Protein AF-A0A956AQ50-F1 (afdb_monomer_lite)

Radius of gyration: 43.72 Å; chains: 1; bounding box: 84×21×116 Å

Secondary structure (DSSP, 8-state):
---------GGGS-TTEEE-TTT--EEE-------SHHHHHHHHB-TTT--B-HHHHHHHHHHHHHHHHHHHHHHHHHHHHHHHHHHHHHHHHHHHHHHHHHHHHHHHHHHHHHHHHHHHHHHHHHHHHHHHHHHTTSPP-HHHHHHHHHHHHHHHHHHHHHHHHHHHHHHHHTSHHHHHHHHHHT--S-PPPTTT---

Foldseek 3Di:
DDDPPPPPPPPPPQPQWDQDPVPRDTGGQDPDPQPDPVSLQVSQADPPPRDGDPVSSVVVVVVVVVVVVVVVVVVVVVVVVVVVVVVVVVVVVVVLVVVLVVLVVVLVVLVVQLVVLVVVLVVLVVVLVVLCVVCVPPDDDPVSVVSNVVSVVSSVVSLVSSQVSQVVSQVSLVDPSSVVSCVVVVHDSGDDHPVRDDD

pLDDT: mean 86.43, std 14.76, range [39.69, 98.12]

Sequence (199 aa):
MTSASSELPLDELTADVFLCIGCGAQVSFGGGDAGSDDAVNAQATCPYCEVVNDRALAVLRKQRARERHRARLRAERQRQARIFAGVAALALFGLLAGATANTHAQLGELHAQVERARAQVENVRERQAAVVARLAGVDPSAGSEAELSGAENRVRIERARYDDAAASYNAAAGSLWARACAAAMGMPAHAPLSNEAHW

Structure (mmCIF, N/CA/C/O backbone):
data_AF-A0A956AQ50-F1
#
_entry.id   AF-A0A956AQ50-F1
#
loop_
_atom_site.group_PDB
_atom_site.id
_atom_site.type_symbol
_atom_site.label_atom_id
_atom_site.label_alt_id
_atom_site.label_comp_id
_atom_site.label_asym_id
_atom_site.label_entity_id
_atom_site.label_seq_id
_atom_site.pdbx_PDB_ins_code
_atom_site.Cartn_x
_atom_site.Cartn_y
_atom_site.Cartn_z
_atom_site.occupancy
_atom_site.B_iso_or_equiv
_atom_site.auth_seq_id
_atom_site.auth_comp_id
_atom_site.auth_asym_id
_atom_site.auth_atom_id
_atom_site.pdbx_PDB_model_num
ATOM 1 N N . MET A 1 1 ? -7.899 -5.399 -60.601 1.00 43.69 1 MET A N 1
ATOM 2 C CA . MET A 1 1 ? -7.237 -4.477 -61.545 1.00 43.69 1 MET A CA 1
ATOM 3 C C . MET A 1 1 ? -6.544 -3.389 -60.743 1.00 43.69 1 MET A C 1
ATOM 5 O O . MET A 1 1 ? -7.170 -2.393 -60.433 1.00 43.69 1 MET A O 1
ATOM 9 N N . THR A 1 2 ? -5.285 -3.614 -60.383 1.00 42.75 2 THR A N 1
ATOM 10 C CA . THR A 1 2 ? -4.289 -2.583 -60.055 1.00 42.75 2 THR A CA 1
ATOM 11 C C . THR A 1 2 ? -2.946 -3.277 -60.230 1.00 42.75 2 THR A C 1
ATOM 13 O O . THR A 1 2 ? -2.608 -4.217 -59.516 1.00 42.75 2 THR A O 1
ATOM 16 N N . SER A 1 3 ? -2.273 -2.917 -61.313 1.00 39.69 3 SER A N 1
ATOM 17 C CA . SER A 1 3 ? -1.006 -3.467 -61.771 1.00 39.69 3 SER A CA 1
ATOM 18 C C . SER A 1 3 ? 0.092 -3.199 -60.746 1.00 39.69 3 SER A C 1
ATOM 20 O O . SER A 1 3 ? 0.458 -2.048 -60.513 1.00 39.69 3 SER A O 1
ATOM 22 N N . ALA A 1 4 ? 0.620 -4.267 -60.153 1.00 40.84 4 ALA A N 1
ATOM 23 C CA . ALA A 1 4 ? 1.887 -4.243 -59.442 1.00 40.84 4 ALA A CA 1
ATOM 24 C C . ALA A 1 4 ? 3.008 -4.093 -60.480 1.00 40.84 4 ALA A C 1
ATOM 26 O O . ALA A 1 4 ? 3.472 -5.074 -61.057 1.00 40.84 4 ALA A O 1
ATOM 27 N N . SER 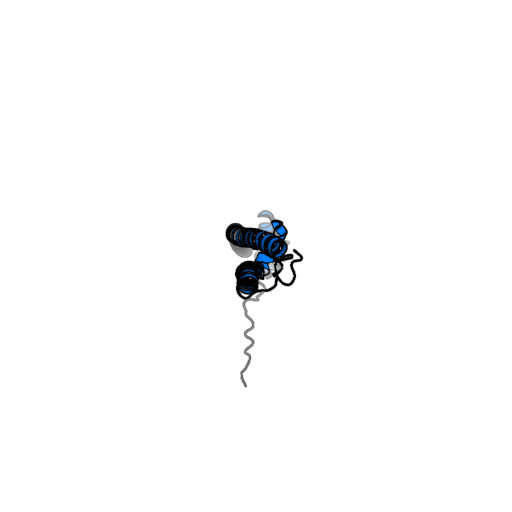A 1 5 ? 3.394 -2.850 -60.763 1.00 43.12 5 SER A N 1
ATOM 28 C CA . SER A 1 5 ? 4.640 -2.555 -61.463 1.00 43.12 5 SER A CA 1
ATOM 29 C C . SER A 1 5 ? 5.791 -2.963 -60.550 1.00 43.12 5 SER A C 1
ATOM 31 O O . SER A 1 5 ? 6.087 -2.292 -59.564 1.00 43.12 5 SER A O 1
ATOM 33 N N . SER A 1 6 ? 6.410 -4.099 -60.852 1.00 48.44 6 SER A N 1
ATOM 34 C CA . SER A 1 6 ? 7.696 -4.496 -60.295 1.00 48.44 6 SER A CA 1
ATOM 35 C C . SER A 1 6 ? 8.783 -3.607 -60.898 1.00 48.44 6 SER A C 1
ATOM 37 O O . SER A 1 6 ? 9.454 -3.987 -61.858 1.00 48.44 6 SER A O 1
ATOM 39 N N . GLU A 1 7 ? 8.936 -2.402 -60.357 1.00 47.16 7 GLU A N 1
ATOM 40 C CA . GLU A 1 7 ? 10.174 -1.641 -60.494 1.00 47.16 7 GLU A CA 1
ATOM 41 C C . GLU A 1 7 ? 11.224 -2.333 -59.622 1.00 47.16 7 GLU A C 1
ATOM 43 O O . GLU A 1 7 ? 11.373 -2.064 -58.431 1.00 47.16 7 GLU A O 1
ATOM 48 N N . LEU A 1 8 ? 11.912 -3.307 -60.216 1.00 49.50 8 LEU A N 1
ATOM 49 C CA . LEU A 1 8 ? 13.185 -3.778 -59.693 1.00 49.50 8 LEU A CA 1
ATOM 50 C C . LEU A 1 8 ? 14.150 -2.582 -59.723 1.00 49.50 8 LEU A C 1
ATOM 52 O O . LEU A 1 8 ? 14.312 -1.978 -60.788 1.00 49.50 8 LEU A O 1
ATOM 56 N N . PRO A 1 9 ? 14.771 -2.198 -58.595 1.00 45.28 9 PRO A N 1
ATOM 57 C CA . PRO A 1 9 ? 15.731 -1.109 -58.595 1.00 45.28 9 PRO A CA 1
ATOM 58 C C . PRO A 1 9 ? 16.922 -1.501 -59.476 1.00 45.28 9 PRO A C 1
ATOM 60 O O . PRO A 1 9 ? 17.686 -2.402 -59.145 1.00 45.28 9 PRO A O 1
ATOM 63 N N . LEU A 1 10 ? 17.111 -0.786 -60.587 1.00 44.97 10 LEU A N 1
ATOM 64 C CA . LEU A 1 10 ? 18.278 -0.892 -61.475 1.00 44.97 10 LEU A CA 1
ATOM 65 C C . LEU A 1 10 ? 19.617 -0.477 -60.813 1.00 44.97 10 LEU A C 1
ATOM 67 O O . LEU A 1 10 ? 20.631 -0.373 -61.496 1.00 44.97 10 LEU A O 1
ATOM 71 N N . ASP A 1 11 ? 19.647 -0.280 -59.493 1.00 42.72 11 ASP A N 1
ATOM 72 C CA . ASP A 1 11 ? 20.860 -0.013 -58.705 1.00 42.72 11 ASP A CA 1
ATOM 73 C C . ASP A 1 11 ? 21.632 -1.291 -58.322 1.00 42.72 11 ASP A C 1
ATOM 75 O O . ASP A 1 11 ? 22.661 -1.223 -57.652 1.00 42.72 11 ASP A O 1
ATOM 79 N N . GLU A 1 12 ? 21.182 -2.459 -58.785 1.00 45.44 12 GLU A N 1
ATOM 80 C CA . GLU A 1 12 ? 21.872 -3.743 -58.619 1.00 45.44 12 GLU A CA 1
ATOM 81 C C . GLU A 1 12 ? 22.692 -4.135 -59.866 1.00 45.44 12 GLU A C 1
ATOM 83 O O . GLU A 1 12 ? 22.916 -5.313 -60.143 1.00 45.44 12 GLU A O 1
ATOM 88 N N . LEU A 1 13 ? 23.198 -3.153 -60.632 1.00 46.34 13 LEU A N 1
ATOM 89 C CA . LEU A 1 13 ? 24.408 -3.387 -61.426 1.00 46.34 13 LEU A CA 1
ATOM 90 C C . LEU A 1 13 ? 25.537 -3.614 -60.423 1.00 46.34 13 LEU A C 1
ATOM 92 O O . LEU A 1 13 ? 26.116 -2.655 -59.919 1.00 46.34 13 LEU A O 1
ATOM 96 N N . THR A 1 14 ? 25.776 -4.889 -60.110 1.00 50.31 14 THR A N 1
ATOM 97 C CA . THR A 1 14 ? 26.868 -5.434 -59.297 1.00 50.31 14 THR A CA 1
ATOM 98 C C . THR A 1 14 ? 28.049 -4.471 -59.246 1.00 50.31 14 THR A C 1
ATOM 100 O O . THR A 1 14 ? 28.901 -4.466 -60.140 1.00 50.31 14 THR A O 1
ATOM 103 N N . ALA A 1 15 ? 28.100 -3.652 -58.192 1.00 52.72 15 ALA A N 1
ATOM 104 C CA . ALA A 1 15 ? 29.165 -2.679 -57.954 1.00 52.72 15 ALA A CA 1
ATOM 105 C C . ALA A 1 15 ? 30.526 -3.353 -57.706 1.00 52.72 15 ALA A C 1
ATOM 107 O O . ALA A 1 15 ? 31.503 -2.675 -57.404 1.00 52.72 15 ALA A O 1
ATOM 108 N N . ASP A 1 16 ? 30.573 -4.675 -57.847 1.00 60.53 16 ASP A N 1
ATOM 109 C CA . ASP A 1 16 ? 31.691 -5.528 -57.516 1.00 60.53 16 ASP A CA 1
ATOM 110 C C . ASP A 1 16 ? 32.490 -5.945 -58.751 1.00 60.53 16 ASP A C 1
ATOM 112 O O . ASP A 1 16 ? 33.633 -6.349 -58.577 1.00 60.53 16 ASP A O 1
ATOM 116 N N . VAL A 1 17 ? 31.954 -5.826 -59.980 1.00 66.88 17 VAL A N 1
ATOM 117 C CA . VAL A 1 17 ? 32.657 -6.243 -61.211 1.00 66.88 17 VAL A CA 1
ATOM 118 C C . VAL A 1 17 ? 33.289 -5.040 -61.907 1.00 66.88 17 VAL A C 1
ATOM 120 O O . VAL A 1 17 ? 32.610 -4.234 -62.543 1.00 66.88 17 VAL A O 1
ATOM 123 N N . PHE A 1 18 ? 34.615 -4.936 -61.823 1.00 71.12 18 PHE A N 1
ATOM 124 C CA . PHE A 1 18 ? 35.387 -3.900 -62.506 1.00 71.12 18 PHE A CA 1
ATOM 125 C C . PHE A 1 18 ? 36.274 -4.502 -63.593 1.00 71.12 18 PHE A C 1
ATOM 127 O O . PHE A 1 18 ? 36.921 -5.530 -63.394 1.00 71.12 18 PHE A O 1
ATOM 134 N N . LEU A 1 19 ? 36.353 -3.822 -64.738 1.00 77.81 19 LEU A N 1
ATOM 135 C CA . LEU A 1 19 ? 37.349 -4.118 -65.762 1.00 77.81 19 LEU A CA 1
ATOM 136 C C . LEU A 1 19 ? 38.678 -3.467 -65.359 1.00 77.81 19 LEU A C 1
ATOM 138 O O . LEU A 1 19 ? 38.749 -2.248 -65.185 1.00 77.81 19 LEU A O 1
ATOM 142 N N . CYS A 1 20 ? 39.732 -4.262 -65.190 1.00 78.44 20 CYS A N 1
ATOM 143 C CA . CYS A 1 20 ? 41.056 -3.727 -64.901 1.00 78.44 20 CYS A CA 1
ATOM 144 C C . CYS A 1 20 ? 41.628 -3.026 -66.142 1.00 78.44 20 CYS A C 1
ATOM 146 O O . CYS A 1 20 ? 41.787 -3.651 -67.188 1.00 78.44 20 CYS A O 1
ATOM 148 N N . ILE A 1 21 ? 42.002 -1.749 -66.019 1.00 79.06 21 ILE A N 1
ATOM 149 C CA . ILE A 1 21 ? 42.593 -0.972 -67.123 1.00 79.06 21 ILE A CA 1
ATOM 150 C C . ILE A 1 21 ? 43.981 -1.517 -67.520 1.00 79.06 21 ILE A C 1
ATOM 152 O O . ILE A 1 21 ? 44.370 -1.401 -68.676 1.00 79.06 21 ILE A O 1
ATOM 156 N N . GLY A 1 22 ? 44.711 -2.147 -66.590 1.00 78.88 22 GLY A N 1
ATOM 157 C CA . GLY A 1 22 ? 46.056 -2.680 -66.839 1.00 78.88 22 GLY A CA 1
ATOM 158 C C . GLY A 1 22 ? 46.091 -3.984 -67.644 1.00 78.88 22 GLY A C 1
ATOM 159 O O . GLY A 1 22 ? 46.930 -4.125 -68.526 1.00 78.88 22 GLY A O 1
ATOM 160 N N . CYS A 1 23 ? 45.192 -4.935 -67.361 1.00 86.06 23 CYS A N 1
ATOM 161 C CA . CYS A 1 23 ? 45.205 -6.267 -67.989 1.00 86.06 23 CYS A CA 1
ATOM 162 C C . CYS A 1 23 ? 43.908 -6.656 -68.720 1.00 86.06 23 CYS A C 1
ATOM 164 O O . CYS A 1 23 ? 43.841 -7.734 -69.302 1.00 86.06 23 CYS A O 1
ATOM 166 N N . GLY A 1 24 ? 42.861 -5.824 -68.681 1.00 81.19 24 GLY A N 1
ATOM 167 C CA . GLY A 1 24 ? 41.566 -6.108 -69.312 1.00 81.19 24 GLY A CA 1
ATOM 168 C C . GLY A 1 24 ? 40.730 -7.193 -68.622 1.00 81.19 24 GLY A C 1
ATOM 169 O O . GLY A 1 24 ? 39.626 -7.484 -69.075 1.00 81.19 24 GLY A O 1
ATOM 170 N N . ALA A 1 25 ? 41.214 -7.788 -67.527 1.00 80.38 25 ALA A N 1
ATOM 171 C CA . ALA A 1 25 ? 40.471 -8.798 -66.782 1.00 80.38 25 ALA A CA 1
ATOM 172 C C . ALA A 1 25 ? 39.253 -8.184 -66.071 1.00 80.38 25 ALA A C 1
ATOM 174 O O . ALA A 1 25 ? 39.346 -7.108 -65.473 1.00 80.38 25 ALA A O 1
ATOM 175 N N . GLN A 1 26 ? 38.121 -8.890 -66.098 1.00 78.19 26 GLN A N 1
ATOM 176 C CA . GLN A 1 26 ? 36.989 -8.612 -65.215 1.00 78.19 26 GLN A CA 1
ATOM 177 C C . GLN A 1 26 ? 37.301 -9.197 -63.839 1.00 78.19 26 GLN A C 1
ATOM 179 O O . GLN A 1 26 ? 37.513 -10.401 -63.705 1.00 78.19 26 GLN A O 1
ATOM 184 N N . VAL A 1 27 ? 37.359 -8.343 -62.823 1.00 72.62 27 VAL A N 1
ATOM 185 C CA . VAL A 1 27 ? 37.631 -8.751 -61.444 1.00 72.62 27 VAL A CA 1
ATOM 186 C C . VAL A 1 27 ? 36.402 -8.437 -60.609 1.00 72.62 27 VAL A C 1
ATOM 188 O O . VAL A 1 27 ? 35.941 -7.295 -60.602 1.00 72.62 27 VAL A O 1
ATOM 191 N N . SER A 1 28 ? 35.879 -9.451 -59.919 1.00 72.50 28 SER A N 1
ATOM 192 C CA . SER A 1 28 ? 34.872 -9.272 -58.879 1.00 72.50 28 SER A CA 1
ATOM 193 C C . SER A 1 28 ? 35.556 -9.134 -57.523 1.00 72.50 28 SER A C 1
ATOM 195 O O . SER A 1 28 ? 36.251 -10.062 -57.097 1.00 72.50 28 SER A O 1
ATOM 197 N N . PHE A 1 29 ? 35.363 -8.023 -56.822 1.00 66.50 29 PHE A N 1
ATOM 198 C CA . PHE A 1 29 ? 35.884 -7.890 -55.464 1.00 66.50 29 PHE A CA 1
ATOM 199 C C . PHE A 1 29 ? 34.909 -8.534 -54.474 1.00 66.50 29 PHE A C 1
ATOM 201 O O . PHE A 1 29 ? 33.823 -8.022 -54.231 1.00 66.50 29 PHE A O 1
ATOM 208 N N . GLY A 1 30 ? 35.282 -9.688 -53.915 1.00 60.44 30 GLY A N 1
ATOM 209 C CA . GLY A 1 30 ? 34.493 -10.340 -52.869 1.00 60.44 30 GLY A CA 1
ATOM 210 C C . GLY A 1 30 ? 34.511 -9.512 -51.583 1.00 60.44 30 GLY A C 1
ATOM 211 O O . GLY A 1 30 ? 35.565 -9.011 -51.189 1.00 60.44 30 GLY A O 1
ATOM 212 N N . GLY A 1 31 ? 33.358 -9.363 -50.926 1.00 57.91 31 GLY A N 1
ATOM 213 C CA . GLY A 1 31 ? 33.215 -8.672 -49.641 1.00 57.91 31 GLY A CA 1
ATOM 214 C C . GLY A 1 31 ? 33.903 -9.425 -48.499 1.00 57.91 31 GLY A C 1
ATOM 215 O O . GLY A 1 31 ? 33.245 -10.113 -47.729 1.00 57.91 31 GLY A O 1
ATOM 216 N N . GLY A 1 32 ? 35.230 -9.341 -48.412 1.00 58.53 32 GLY A N 1
ATOM 217 C CA . GLY A 1 32 ? 35.997 -9.825 -47.266 1.00 58.53 32 GLY A CA 1
ATOM 218 C C . GLY A 1 32 ? 36.002 -8.809 -46.122 1.00 58.53 32 GLY A C 1
ATOM 219 O O . GLY A 1 32 ? 35.964 -7.601 -46.364 1.00 58.53 32 GLY A O 1
ATOM 220 N N . ASP A 1 33 ? 36.092 -9.298 -44.881 1.00 57.41 33 ASP A N 1
ATOM 221 C CA . ASP A 1 33 ? 36.228 -8.487 -43.662 1.00 57.41 33 ASP A CA 1
ATOM 222 C C . ASP A 1 33 ? 37.590 -7.775 -43.627 1.00 57.41 33 ASP A C 1
ATOM 224 O O . ASP A 1 33 ? 38.560 -8.193 -42.992 1.00 57.41 33 ASP A O 1
ATOM 228 N N . ALA A 1 34 ? 37.688 -6.676 -44.362 1.00 56.94 34 ALA A N 1
ATOM 229 C CA . ALA A 1 34 ? 38.910 -5.914 -44.507 1.00 56.94 34 ALA A CA 1
ATOM 230 C C . ALA A 1 34 ? 39.057 -4.923 -43.333 1.00 56.94 34 ALA A C 1
ATOM 232 O O . ALA A 1 34 ? 38.640 -3.767 -43.395 1.00 56.94 34 ALA A O 1
ATOM 233 N N . GLY A 1 35 ? 39.638 -5.390 -42.225 1.00 61.84 35 GLY A N 1
ATOM 234 C CA . GLY A 1 35 ? 39.816 -4.599 -40.998 1.00 61.84 35 GLY A CA 1
ATOM 235 C C . GLY A 1 35 ? 40.902 -3.512 -41.061 1.00 61.84 35 GLY A C 1
ATOM 236 O O . GLY A 1 35 ? 40.826 -2.541 -40.308 1.00 61.84 35 GLY A O 1
ATOM 237 N N . SER A 1 36 ? 41.889 -3.633 -41.958 1.00 76.25 36 SER A N 1
ATOM 238 C CA . SER A 1 36 ? 43.025 -2.702 -42.094 1.00 76.25 36 SER A CA 1
ATOM 239 C C . SER A 1 36 ? 42.973 -1.884 -43.392 1.00 76.25 36 SER A C 1
ATOM 241 O O . SER A 1 36 ? 42.230 -2.214 -44.324 1.00 76.25 36 SER A O 1
ATOM 243 N N . ASP A 1 37 ? 43.740 -0.791 -43.453 1.00 75.75 37 ASP A N 1
ATOM 244 C CA . ASP A 1 37 ? 43.901 0.006 -44.679 1.00 75.75 37 ASP A CA 1
ATOM 245 C C . ASP A 1 37 ? 44.618 -0.803 -45.775 1.00 75.75 37 ASP A C 1
ATOM 247 O O . ASP A 1 37 ? 44.230 -0.733 -46.943 1.00 75.75 37 ASP A O 1
ATOM 251 N N . ASP A 1 38 ? 45.546 -1.683 -45.384 1.00 78.31 38 ASP A N 1
ATOM 252 C CA . ASP A 1 38 ? 46.199 -2.650 -46.277 1.00 78.31 38 ASP A CA 1
ATOM 253 C C . ASP A 1 38 ? 45.196 -3.632 -46.889 1.00 78.31 38 ASP A C 1
ATOM 255 O O . ASP A 1 38 ? 45.280 -3.952 -48.073 1.00 78.31 38 ASP A O 1
ATOM 259 N N . ALA A 1 39 ? 44.182 -4.043 -46.121 1.00 77.94 39 ALA A N 1
ATOM 260 C CA . ALA A 1 39 ? 43.114 -4.893 -46.625 1.00 77.94 39 ALA A CA 1
ATOM 261 C C . ALA A 1 39 ? 42.167 -4.147 -47.586 1.00 77.94 39 ALA A C 1
ATOM 263 O O . ALA A 1 39 ? 41.638 -4.779 -48.494 1.00 77.94 39 ALA A O 1
ATOM 264 N N . VAL A 1 40 ? 41.973 -2.818 -47.449 1.00 78.38 40 VAL A N 1
ATOM 265 C CA . VAL A 1 40 ? 41.247 -2.034 -48.486 1.00 78.38 40 VAL A CA 1
ATOM 266 C C . VAL A 1 40 ? 42.029 -2.063 -49.785 1.00 78.38 40 VAL A C 1
ATOM 268 O O . VAL A 1 40 ? 41.449 -2.255 -50.847 1.00 78.38 40 VAL A O 1
ATOM 271 N N . ASN A 1 41 ? 43.336 -1.800 -49.688 1.00 80.69 41 ASN A N 1
ATOM 272 C CA . ASN A 1 41 ? 44.192 -1.681 -50.853 1.00 80.69 41 ASN A CA 1
ATOM 273 C C . ASN A 1 41 ? 44.251 -3.030 -51.568 1.00 80.69 41 ASN A C 1
ATOM 275 O O . ASN A 1 41 ? 43.949 -3.077 -52.750 1.00 80.69 41 ASN A O 1
ATOM 279 N N . ALA A 1 42 ? 44.484 -4.131 -50.845 1.00 79.81 42 ALA A N 1
ATOM 280 C CA . ALA A 1 42 ? 44.441 -5.485 -51.399 1.00 79.81 42 ALA A CA 1
ATOM 281 C C . ALA A 1 42 ? 43.098 -5.809 -52.082 1.00 79.81 42 ALA A C 1
ATOM 283 O O . ALA A 1 42 ? 43.081 -6.420 -53.145 1.00 79.81 42 ALA A O 1
ATOM 284 N N . GLN A 1 43 ? 41.980 -5.348 -51.512 1.00 79.50 43 GLN A N 1
ATOM 285 C CA . GLN A 1 43 ? 40.638 -5.529 -52.073 1.00 79.50 43 GLN A CA 1
ATOM 286 C C . GLN A 1 43 ? 40.324 -4.582 -53.242 1.00 79.50 43 GLN A C 1
ATOM 288 O O . GLN A 1 43 ? 39.324 -4.779 -53.911 1.00 79.50 43 GLN A O 1
ATOM 293 N N . ALA A 1 44 ? 41.140 -3.560 -53.504 1.00 80.00 44 ALA A N 1
ATOM 294 C CA . ALA A 1 44 ? 41.019 -2.684 -54.672 1.00 80.00 44 ALA A CA 1
ATOM 295 C C . ALA A 1 44 ? 42.067 -2.999 -55.757 1.00 80.00 44 ALA A C 1
ATOM 297 O O . ALA A 1 44 ? 42.026 -2.412 -56.843 1.00 80.00 44 ALA A O 1
ATOM 298 N N . THR A 1 45 ? 43.002 -3.906 -55.473 1.00 83.50 45 THR A N 1
ATOM 299 C CA . THR A 1 45 ? 44.097 -4.298 -56.360 1.00 83.50 45 THR A CA 1
ATOM 300 C C . THR A 1 45 ? 43.679 -5.455 -57.261 1.00 83.50 45 THR A C 1
ATOM 302 O O . THR A 1 45 ? 43.133 -6.458 -56.805 1.00 83.50 45 THR A O 1
ATOM 305 N N . CYS A 1 46 ? 43.949 -5.344 -58.563 1.00 83.31 46 CYS A N 1
ATOM 306 C CA . CYS A 1 46 ? 43.755 -6.458 -59.486 1.00 83.31 46 CYS A CA 1
ATOM 307 C C . CYS A 1 46 ? 44.721 -7.610 -59.140 1.00 83.31 46 CYS A C 1
ATOM 309 O O . CYS A 1 46 ? 45.930 -7.381 -59.126 1.00 83.31 46 CYS A O 1
ATOM 311 N N . PRO A 1 47 ? 44.244 -8.853 -58.946 1.00 82.94 47 PRO A N 1
ATOM 312 C CA . PRO A 1 47 ? 45.102 -9.977 -58.564 1.00 82.94 47 PRO A CA 1
ATOM 313 C C . PRO A 1 47 ? 46.082 -10.404 -59.668 1.00 82.94 47 PRO A C 1
ATOM 315 O O . PRO A 1 47 ? 47.031 -11.127 -59.391 1.00 82.94 47 PRO A O 1
ATOM 318 N N . TYR A 1 48 ? 45.855 -9.979 -60.915 1.00 84.12 48 TYR A N 1
ATOM 319 C CA . TYR A 1 48 ? 46.648 -10.406 -62.071 1.00 84.12 48 TYR A CA 1
ATOM 320 C C . TYR A 1 48 ? 47.782 -9.448 -62.435 1.00 84.12 48 TYR A C 1
ATOM 322 O O . TYR A 1 48 ? 48.800 -9.884 -62.961 1.00 84.12 48 TYR A O 1
ATOM 330 N N . CYS A 1 49 ? 47.606 -8.146 -62.208 1.00 87.62 49 CYS A N 1
ATOM 331 C CA . CYS A 1 49 ? 48.592 -7.137 -62.603 1.00 87.62 49 CYS A CA 1
ATOM 332 C C . CYS A 1 49 ? 48.925 -6.139 -61.494 1.00 87.62 49 CYS A C 1
ATOM 334 O O . CYS A 1 49 ? 49.585 -5.143 -61.764 1.00 87.62 49 CYS A O 1
ATOM 336 N N . GLU A 1 50 ? 48.416 -6.361 -60.280 1.00 83.94 50 GLU A N 1
ATOM 337 C CA . GLU A 1 50 ? 48.680 -5.553 -59.082 1.00 83.94 50 GLU A CA 1
ATOM 338 C C . GLU A 1 50 ? 48.330 -4.056 -59.211 1.00 83.94 50 GLU A C 1
ATOM 340 O O . GLU A 1 50 ? 48.671 -3.238 -58.359 1.00 83.94 50 GLU A O 1
ATOM 345 N N . VAL A 1 51 ? 47.577 -3.680 -60.250 1.00 86.56 51 VAL A N 1
ATOM 346 C CA . VAL A 1 51 ? 47.114 -2.304 -60.452 1.00 86.56 51 VAL A CA 1
ATOM 347 C C . VAL A 1 51 ? 45.927 -2.029 -59.532 1.00 86.56 51 VAL A C 1
ATOM 349 O O . VAL A 1 51 ? 44.920 -2.743 -59.566 1.00 86.56 51 VAL A O 1
ATOM 352 N N . VAL A 1 52 ? 46.041 -0.967 -58.734 1.00 84.69 52 VAL A N 1
ATOM 353 C CA . VAL A 1 52 ? 44.987 -0.469 -57.842 1.00 84.69 52 VAL A CA 1
ATOM 354 C C . VAL A 1 52 ? 43.909 0.250 -58.652 1.00 84.69 52 VAL A C 1
ATOM 356 O O . VAL A 1 52 ? 44.202 1.109 -59.480 1.00 84.69 52 VAL A O 1
ATOM 359 N N . ASN A 1 53 ? 42.643 -0.073 -58.398 1.00 84.38 53 ASN A N 1
ATOM 360 C CA . ASN A 1 53 ? 41.512 0.656 -58.957 1.00 84.38 53 ASN A CA 1
ATOM 361 C C . ASN A 1 53 ? 41.115 1.819 -58.030 1.00 84.38 53 ASN A C 1
ATOM 363 O O . ASN A 1 53 ? 40.433 1.622 -57.022 1.00 84.38 53 ASN A O 1
ATOM 367 N N . ASP A 1 54 ? 41.490 3.045 -58.403 1.00 84.81 54 ASP A N 1
ATOM 368 C CA . ASP A 1 54 ? 41.204 4.261 -57.626 1.00 84.81 54 ASP A CA 1
ATOM 369 C C . ASP A 1 54 ? 39.707 4.490 -57.376 1.00 84.81 54 ASP A C 1
ATOM 371 O O . ASP A 1 54 ? 39.306 4.978 -56.313 1.00 84.81 54 ASP A O 1
ATOM 375 N N . ARG A 1 55 ? 38.850 4.109 -58.333 1.00 81.62 55 ARG A N 1
ATOM 376 C CA . ARG A 1 55 ? 37.394 4.247 -58.200 1.00 81.62 55 ARG A CA 1
ATOM 377 C C . ARG A 1 55 ? 36.838 3.255 -57.181 1.00 81.62 55 ARG A C 1
ATOM 379 O O . ARG A 1 55 ? 36.031 3.655 -56.342 1.00 81.62 55 ARG A O 1
ATOM 386 N N . ALA A 1 56 ? 37.286 2.000 -57.220 1.00 79.44 56 ALA A N 1
ATOM 387 C CA . ALA A 1 56 ? 36.910 0.989 -56.230 1.00 79.44 56 ALA A CA 1
ATOM 388 C C . ALA A 1 56 ? 37.404 1.386 -54.826 1.00 79.44 56 ALA A C 1
ATOM 390 O O . ALA A 1 56 ? 36.637 1.371 -53.860 1.00 79.44 56 ALA A O 1
ATOM 391 N N . LEU A 1 57 ? 38.644 1.875 -54.727 1.00 83.25 57 LEU A N 1
ATOM 392 C CA . LEU A 1 57 ? 39.236 2.363 -53.482 1.00 83.25 57 LEU A CA 1
ATOM 393 C C . LEU A 1 57 ? 38.447 3.539 -52.875 1.00 83.25 57 LEU A C 1
ATOM 395 O O . LEU A 1 57 ? 38.191 3.566 -51.667 1.00 83.25 57 LEU A O 1
ATOM 399 N N . ALA A 1 58 ? 38.014 4.500 -53.696 1.00 85.88 58 ALA A N 1
ATOM 400 C CA . ALA A 1 58 ? 37.202 5.632 -53.248 1.00 85.88 58 ALA A CA 1
ATOM 401 C C . ALA A 1 58 ? 35.826 5.201 -52.704 1.00 85.88 58 ALA A C 1
ATOM 403 O O . ALA A 1 58 ? 35.356 5.742 -51.696 1.00 85.88 58 ALA A O 1
ATOM 404 N N . VAL A 1 59 ? 35.186 4.208 -53.333 1.00 84.69 59 VAL A N 1
ATOM 405 C CA . VAL A 1 59 ? 33.898 3.655 -52.882 1.00 84.69 59 VAL A CA 1
ATOM 406 C C . VAL A 1 59 ? 34.048 2.934 -51.541 1.00 84.69 59 VAL A C 1
ATOM 408 O O . VAL A 1 59 ? 33.298 3.246 -50.610 1.00 84.69 59 VAL A O 1
ATOM 411 N N . LEU A 1 60 ? 35.050 2.061 -51.394 1.00 82.50 60 LEU A N 1
ATOM 412 C CA . LEU A 1 60 ? 35.312 1.332 -50.146 1.00 82.50 60 LEU A CA 1
ATOM 413 C C . LEU A 1 60 ? 35.626 2.286 -48.983 1.00 82.50 60 LEU A C 1
ATOM 415 O O . LEU A 1 60 ? 35.085 2.145 -47.882 1.00 82.50 60 LEU A O 1
ATOM 419 N N . ARG A 1 61 ? 36.426 3.334 -49.227 1.00 86.12 61 ARG A N 1
ATOM 420 C CA . ARG A 1 61 ? 36.703 4.382 -48.226 1.00 86.12 61 ARG A CA 1
ATOM 421 C C . ARG A 1 61 ? 35.428 5.114 -47.789 1.00 86.12 61 ARG A C 1
ATOM 423 O O . ARG A 1 61 ? 35.236 5.355 -46.594 1.00 86.12 61 ARG A O 1
ATOM 430 N N . LYS A 1 62 ? 34.524 5.430 -48.724 1.00 89.00 62 LYS A N 1
ATOM 431 C CA . LYS A 1 62 ? 33.234 6.082 -48.430 1.00 89.00 62 LYS A CA 1
ATOM 432 C C . LYS A 1 62 ? 32.293 5.173 -47.634 1.00 89.00 62 LYS A C 1
ATOM 434 O O . LYS A 1 62 ? 31.618 5.656 -46.722 1.00 89.00 62 LYS A O 1
ATOM 439 N N . GLN A 1 63 ? 32.245 3.880 -47.951 1.00 87.25 63 GLN A N 1
ATOM 440 C CA . GLN A 1 63 ? 31.454 2.896 -47.205 1.00 87.25 63 GLN A CA 1
ATOM 441 C C . GLN A 1 63 ? 31.962 2.754 -45.764 1.00 87.25 63 GLN A C 1
ATOM 443 O O . GLN A 1 63 ? 31.182 2.947 -44.830 1.00 87.25 63 GLN A O 1
ATOM 448 N N . ARG A 1 64 ? 33.276 2.590 -45.561 1.00 84.12 64 ARG A N 1
ATOM 449 C CA . ARG A 1 64 ? 33.873 2.532 -44.214 1.00 84.12 64 ARG A CA 1
ATOM 450 C C . ARG A 1 64 ? 33.640 3.800 -43.399 1.00 84.12 64 ARG A C 1
ATOM 452 O O . ARG A 1 64 ? 33.365 3.726 -42.201 1.00 84.12 64 ARG A O 1
ATOM 459 N N . ALA A 1 65 ? 33.706 4.978 -44.023 1.00 87.62 65 ALA A N 1
ATOM 460 C CA . ALA A 1 65 ? 33.376 6.233 -43.346 1.00 87.62 65 ALA A CA 1
ATOM 461 C C . ALA A 1 65 ? 31.917 6.247 -42.846 1.00 87.62 65 ALA A C 1
ATOM 463 O O . ALA A 1 65 ? 31.654 6.650 -41.709 1.00 87.62 65 ALA A O 1
ATOM 464 N N . ARG A 1 66 ? 30.971 5.744 -43.656 1.00 88.94 66 ARG A N 1
ATOM 465 C CA . ARG A 1 66 ? 29.553 5.602 -43.276 1.00 88.94 66 ARG A CA 1
ATOM 466 C C . ARG A 1 66 ? 29.353 4.579 -42.159 1.00 88.94 66 ARG A C 1
ATOM 468 O O . ARG A 1 66 ? 28.576 4.838 -41.241 1.00 88.94 66 ARG A O 1
ATOM 475 N N . GLU A 1 67 ? 30.053 3.451 -42.198 1.00 88.75 67 GLU A N 1
ATOM 476 C CA . GLU A 1 67 ? 29.987 2.422 -41.154 1.00 88.75 67 GLU A CA 1
ATOM 477 C C . GLU A 1 67 ? 30.532 2.920 -39.819 1.00 88.75 67 GLU A C 1
ATOM 479 O O . GLU A 1 67 ? 29.849 2.794 -38.803 1.00 88.75 67 GLU A O 1
ATOM 484 N N . ARG A 1 68 ? 31.698 3.583 -39.818 1.00 89.06 68 ARG A N 1
ATOM 485 C CA . ARG A 1 68 ? 32.265 4.213 -38.613 1.00 89.06 68 ARG A CA 1
ATOM 486 C C . ARG A 1 68 ? 31.307 5.247 -38.029 1.00 89.06 68 ARG A C 1
ATOM 488 O O . ARG A 1 68 ? 31.127 5.297 -36.814 1.00 89.06 68 ARG A O 1
ATOM 495 N N . HIS A 1 69 ? 30.660 6.048 -38.877 1.00 90.31 69 HIS A N 1
ATOM 496 C CA . HIS A 1 69 ? 29.672 7.024 -38.426 1.00 90.31 69 HIS A CA 1
ATOM 497 C C . HIS A 1 69 ? 28.440 6.349 -37.796 1.00 90.31 69 HIS A C 1
ATOM 499 O O . HIS A 1 69 ? 28.040 6.707 -36.689 1.00 90.31 69 HIS A O 1
ATOM 505 N N . ARG A 1 70 ? 27.886 5.306 -38.433 1.00 91.31 70 ARG A N 1
ATOM 506 C CA . ARG A 1 70 ? 26.774 4.511 -37.875 1.00 91.31 70 ARG A CA 1
ATOM 507 C C . ARG A 1 70 ? 27.158 3.814 -36.564 1.00 91.31 70 ARG A C 1
ATOM 509 O O . ARG A 1 70 ? 26.344 3.780 -35.644 1.00 91.31 70 ARG A O 1
ATOM 516 N N . ALA A 1 71 ? 28.379 3.290 -36.455 1.00 90.12 71 ALA A N 1
ATOM 517 C CA . ALA A 1 71 ? 28.887 2.651 -35.243 1.00 90.12 71 ALA A CA 1
ATOM 518 C C . ALA A 1 71 ? 29.004 3.646 -34.075 1.00 90.12 71 ALA A C 1
ATOM 520 O O . ALA A 1 71 ? 28.562 3.335 -32.969 1.00 90.12 71 ALA A O 1
ATOM 521 N N . ARG A 1 72 ? 29.503 4.867 -34.331 1.00 91.75 72 ARG A N 1
ATOM 522 C CA . ARG A 1 72 ? 29.563 5.947 -33.326 1.00 91.75 72 ARG A CA 1
ATOM 523 C C . ARG A 1 72 ? 28.177 6.324 -32.810 1.00 91.75 72 ARG A C 1
ATOM 525 O O . ARG A 1 72 ? 27.964 6.322 -31.603 1.00 91.75 72 ARG A O 1
ATOM 532 N N . LEU A 1 73 ? 27.213 6.530 -33.710 1.00 93.19 73 LEU A N 1
ATOM 533 C CA . LEU A 1 73 ? 25.834 6.852 -33.324 1.00 93.19 73 LEU A CA 1
ATOM 534 C C . LEU A 1 73 ? 25.182 5.735 -32.495 1.00 93.19 73 LEU A C 1
ATOM 536 O O . LEU A 1 73 ? 24.437 6.015 -31.558 1.00 93.19 73 LEU A O 1
ATOM 540 N N . ARG A 1 74 ? 25.459 4.460 -32.806 1.00 90.75 74 ARG A N 1
ATOM 541 C CA . ARG A 1 74 ? 24.976 3.323 -32.001 1.00 90.75 74 ARG A CA 1
ATOM 542 C C . ARG A 1 74 ? 25.597 3.318 -30.605 1.00 90.75 74 ARG A C 1
ATOM 544 O O . ARG A 1 74 ? 24.862 3.131 -29.640 1.00 90.75 74 ARG A O 1
ATOM 551 N N . ALA A 1 75 ? 26.903 3.561 -30.489 1.00 94.00 75 ALA A N 1
ATOM 552 C CA . ALA A 1 75 ? 27.590 3.626 -29.200 1.00 94.00 75 ALA A CA 1
ATOM 553 C C . ALA A 1 75 ? 27.078 4.789 -28.329 1.00 94.00 75 ALA A C 1
ATOM 555 O O . ALA A 1 75 ? 26.821 4.605 -27.139 1.00 94.00 75 ALA A O 1
ATOM 556 N N . GLU A 1 76 ? 26.851 5.964 -28.924 1.00 94.38 76 GLU A N 1
ATOM 557 C CA . GLU A 1 76 ? 26.271 7.122 -28.234 1.00 94.38 76 GLU A CA 1
ATOM 558 C C . GLU A 1 76 ? 24.835 6.855 -27.774 1.00 94.38 76 GLU A C 1
ATOM 560 O O . GLU A 1 76 ? 24.526 7.064 -26.600 1.00 94.38 76 GLU A O 1
ATOM 565 N N . ARG A 1 77 ? 23.977 6.310 -28.651 1.00 94.94 77 ARG A N 1
ATOM 566 C CA . ARG A 1 77 ? 22.602 5.922 -28.290 1.00 94.94 77 ARG A CA 1
ATOM 567 C C . ARG A 1 77 ? 22.578 4.872 -27.186 1.00 94.94 77 ARG A C 1
ATOM 569 O O . ARG A 1 77 ? 21.783 4.992 -26.261 1.00 94.94 77 ARG A O 1
ATOM 576 N N . GLN A 1 78 ? 23.455 3.869 -27.240 1.00 93.75 78 GLN A N 1
ATOM 577 C CA . GLN A 1 78 ? 23.567 2.863 -26.181 1.00 93.75 78 GLN A CA 1
ATOM 578 C C . GLN A 1 78 ? 24.011 3.483 -24.852 1.00 93.75 78 GLN A C 1
ATOM 580 O O . GLN A 1 78 ? 23.470 3.131 -23.804 1.00 93.75 78 GLN A O 1
ATOM 585 N N . ARG A 1 79 ? 24.960 4.426 -24.874 1.00 95.00 79 ARG A N 1
ATOM 586 C CA . ARG A 1 79 ? 25.397 5.139 -23.666 1.00 95.00 79 ARG A CA 1
ATOM 587 C C . ARG A 1 79 ? 24.268 5.986 -23.079 1.00 95.00 79 ARG A C 1
ATOM 589 O O . ARG A 1 79 ? 24.021 5.898 -21.880 1.00 95.00 79 ARG A O 1
ATOM 596 N N . GLN A 1 80 ? 23.564 6.752 -23.911 1.00 95.25 80 GLN A N 1
ATOM 597 C CA . GLN A 1 80 ? 22.411 7.549 -23.487 1.00 95.25 80 GLN A CA 1
ATOM 598 C C . GLN A 1 80 ? 21.288 6.667 -22.931 1.00 95.25 80 GLN A C 1
ATOM 600 O O . GLN A 1 80 ? 20.766 6.964 -21.861 1.00 95.25 80 GLN A O 1
ATOM 605 N N . ALA A 1 81 ? 20.974 5.546 -23.588 1.00 95.75 81 ALA A N 1
ATOM 606 C CA . ALA A 1 81 ? 19.959 4.604 -23.123 1.00 95.75 81 ALA A CA 1
ATOM 607 C C . ALA A 1 81 ? 20.307 4.002 -21.753 1.00 95.75 81 ALA A C 1
ATOM 609 O O . ALA A 1 81 ? 19.438 3.914 -20.892 1.00 95.75 81 ALA A O 1
ATOM 610 N N . ARG A 1 82 ? 21.576 3.640 -21.512 1.00 96.50 82 ARG A N 1
ATOM 611 C CA . ARG A 1 82 ? 22.030 3.138 -20.200 1.00 96.50 82 ARG A CA 1
ATOM 612 C C . ARG A 1 82 ? 21.915 4.192 -19.103 1.00 96.50 82 ARG A C 1
ATOM 614 O O . ARG A 1 82 ? 21.453 3.872 -18.014 1.00 96.50 82 ARG A O 1
ATOM 621 N N . ILE A 1 83 ? 22.313 5.433 -19.389 1.00 96.69 83 ILE A N 1
ATOM 622 C CA . ILE A 1 83 ? 22.193 6.538 -18.428 1.00 96.69 83 ILE A CA 1
ATOM 623 C C . ILE A 1 83 ? 20.719 6.784 -18.101 1.00 96.69 83 ILE A C 1
ATOM 625 O O . ILE A 1 83 ? 20.355 6.834 -16.930 1.00 96.69 83 ILE A O 1
ATOM 629 N N . PHE A 1 84 ? 19.865 6.872 -19.121 1.00 97.12 84 PHE A N 1
ATOM 630 C CA . PHE A 1 84 ? 18.434 7.081 -18.929 1.00 97.12 84 PHE A CA 1
ATOM 631 C C . PHE A 1 84 ? 17.788 5.939 -18.137 1.00 97.12 84 PHE A C 1
ATOM 633 O O . PHE A 1 84 ? 17.061 6.197 -17.183 1.00 97.12 84 PHE A O 1
ATOM 640 N N . ALA A 1 85 ? 18.101 4.684 -18.474 1.00 96.69 85 ALA A N 1
ATOM 641 C CA . ALA A 1 85 ? 17.616 3.521 -17.736 1.00 96.69 85 ALA A CA 1
ATOM 642 C C . ALA A 1 85 ? 18.058 3.550 -16.263 1.00 96.69 85 ALA A C 1
ATOM 644 O O . ALA A 1 85 ? 17.253 3.263 -15.381 1.00 96.69 85 ALA A O 1
ATOM 645 N N . GLY A 1 86 ? 19.304 3.949 -15.985 1.00 97.56 86 GLY A N 1
ATOM 646 C CA . GLY A 1 86 ? 19.806 4.107 -14.618 1.00 97.56 86 GLY A CA 1
ATOM 647 C C . GLY A 1 86 ? 19.059 5.186 -13.829 1.00 97.56 86 GLY A C 1
ATOM 648 O O . GLY A 1 86 ? 18.638 4.941 -12.700 1.00 97.56 86 GLY A O 1
ATOM 649 N N . VAL A 1 87 ? 18.835 6.358 -14.431 1.00 97.94 87 VAL A N 1
ATOM 650 C CA . VAL A 1 87 ? 18.067 7.450 -13.805 1.00 97.94 87 VAL A CA 1
ATOM 651 C C . VAL A 1 87 ? 16.616 7.034 -13.564 1.00 97.94 87 VAL A C 1
ATOM 653 O O . VAL A 1 87 ? 16.091 7.256 -12.475 1.00 97.94 87 VAL A O 1
ATOM 656 N N . ALA A 1 88 ? 15.978 6.389 -14.542 1.00 97.88 88 ALA A N 1
ATOM 657 C CA . ALA A 1 88 ? 14.610 5.898 -14.411 1.00 97.88 88 ALA A CA 1
ATOM 658 C C . ALA A 1 88 ? 14.481 4.854 -13.288 1.00 97.88 88 ALA A C 1
ATOM 660 O O . ALA A 1 88 ? 13.538 4.915 -12.501 1.00 97.88 88 ALA A O 1
ATOM 661 N N . ALA A 1 89 ? 15.448 3.939 -13.164 1.00 97.69 89 ALA A N 1
ATOM 662 C CA . ALA A 1 89 ? 15.477 2.953 -12.086 1.00 97.69 89 ALA A CA 1
ATOM 663 C C . ALA A 1 89 ? 15.639 3.606 -10.703 1.00 97.69 89 ALA A C 1
ATOM 665 O O . ALA A 1 89 ? 14.923 3.243 -9.771 1.00 97.69 89 ALA A O 1
ATOM 666 N N . LEU A 1 90 ? 16.524 4.601 -10.568 1.00 97.81 90 LEU A N 1
ATOM 667 C CA . LEU A 1 90 ? 16.691 5.356 -9.320 1.00 97.81 90 LEU A CA 1
ATOM 668 C C . LEU A 1 90 ? 15.427 6.138 -8.943 1.00 97.81 90 LEU A C 1
ATOM 670 O O . LEU A 1 90 ? 15.030 6.133 -7.780 1.00 97.81 90 LEU A O 1
ATOM 674 N N . ALA A 1 91 ? 14.770 6.772 -9.917 1.00 97.69 91 ALA A N 1
ATOM 675 C CA . ALA A 1 91 ? 13.512 7.477 -9.690 1.00 97.69 91 ALA A CA 1
ATOM 676 C C . ALA A 1 91 ? 12.403 6.518 -9.229 1.00 97.69 91 ALA A C 1
ATOM 678 O O . ALA A 1 91 ? 11.709 6.801 -8.254 1.00 97.69 91 ALA A O 1
ATOM 679 N N . LEU A 1 92 ? 12.277 5.356 -9.880 1.00 97.12 92 LEU A N 1
ATOM 680 C CA . LEU A 1 92 ? 11.328 4.319 -9.480 1.00 97.12 92 LEU A CA 1
ATOM 681 C C . LEU A 1 92 ? 11.613 3.809 -8.061 1.00 97.12 92 LEU A C 1
ATOM 683 O O . LEU A 1 92 ? 10.688 3.678 -7.263 1.00 97.12 92 LEU A O 1
ATOM 687 N N . PHE A 1 93 ? 12.882 3.568 -7.725 1.00 96.00 93 PHE A N 1
ATOM 688 C CA . PHE A 1 93 ? 13.278 3.156 -6.379 1.00 96.00 93 PHE A CA 1
ATOM 689 C C . PHE A 1 93 ? 12.914 4.214 -5.327 1.00 96.00 93 PHE A C 1
ATOM 691 O O . PHE A 1 93 ? 12.350 3.876 -4.289 1.00 96.00 93 PHE A O 1
ATOM 698 N N . GLY A 1 94 ? 13.164 5.495 -5.614 1.00 96.50 94 GLY A N 1
ATOM 699 C CA . GLY A 1 94 ? 12.774 6.601 -4.737 1.00 96.50 94 GLY A CA 1
ATOM 700 C C . GLY A 1 94 ? 11.261 6.678 -4.510 1.00 96.50 94 GLY A C 1
ATOM 701 O O . GLY A 1 94 ? 10.822 6.846 -3.373 1.00 96.50 94 GLY A O 1
ATOM 702 N N . LEU A 1 95 ? 10.457 6.486 -5.561 1.00 95.25 95 LEU A N 1
ATOM 703 C CA . LEU A 1 95 ? 8.994 6.444 -5.453 1.00 95.25 95 LEU A CA 1
ATOM 704 C C . LEU A 1 95 ? 8.511 5.266 -4.601 1.00 95.25 95 LEU A C 1
ATOM 706 O O . LEU A 1 95 ? 7.651 5.449 -3.742 1.00 95.25 95 LEU A O 1
ATOM 710 N N . LEU A 1 96 ? 9.081 4.074 -4.801 1.00 92.69 96 LEU A N 1
ATOM 711 C CA . LEU A 1 96 ? 8.737 2.891 -4.011 1.00 92.69 96 LEU A CA 1
ATOM 712 C C . LEU A 1 96 ? 9.115 3.071 -2.537 1.00 92.69 96 LEU A C 1
ATOM 714 O O . LEU A 1 96 ? 8.291 2.789 -1.672 1.00 92.69 96 LEU A O 1
ATOM 718 N N . ALA A 1 97 ? 10.305 3.605 -2.247 1.00 90.88 97 ALA A N 1
ATOM 719 C CA . ALA A 1 97 ? 10.748 3.886 -0.882 1.00 90.88 97 ALA A CA 1
ATOM 720 C C . ALA A 1 97 ? 9.857 4.933 -0.184 1.00 90.88 97 ALA A C 1
ATOM 722 O O . ALA A 1 97 ? 9.480 4.774 0.981 1.00 90.88 97 ALA A O 1
ATOM 723 N N . GLY A 1 98 ? 9.467 5.988 -0.907 1.00 92.94 98 GLY A N 1
ATOM 724 C CA . GLY A 1 98 ? 8.521 6.988 -0.412 1.00 92.94 98 GLY A CA 1
ATOM 725 C C . GLY A 1 98 ? 7.146 6.386 -0.118 1.00 92.94 98 GLY A C 1
ATOM 726 O O . GLY A 1 98 ? 6.583 6.616 0.954 1.00 92.94 98 GLY A O 1
ATOM 727 N N . ALA A 1 99 ? 6.634 5.550 -1.025 1.00 90.88 99 ALA A N 1
ATOM 728 C CA . ALA A 1 99 ? 5.379 4.838 -0.824 1.00 90.88 99 ALA A CA 1
ATOM 729 C C . ALA A 1 99 ? 5.448 3.925 0.408 1.00 90.88 99 ALA A C 1
ATOM 731 O O . ALA A 1 99 ? 4.579 4.027 1.273 1.00 90.88 99 ALA A O 1
ATOM 732 N N . THR A 1 100 ? 6.492 3.096 0.555 1.00 90.94 100 THR A N 1
ATOM 733 C CA . THR A 1 100 ? 6.656 2.221 1.731 1.00 90.94 100 THR A CA 1
ATOM 734 C C . THR A 1 100 ? 6.670 3.011 3.036 1.00 90.94 100 THR A C 1
ATOM 736 O O . THR A 1 100 ? 5.975 2.633 3.975 1.00 90.94 100 THR A O 1
ATOM 739 N N . ALA A 1 101 ? 7.394 4.135 3.087 1.00 91.06 101 ALA A N 1
ATOM 740 C CA . ALA A 1 101 ? 7.498 4.952 4.294 1.00 91.06 101 ALA A CA 1
ATOM 741 C C . ALA A 1 101 ? 6.142 5.551 4.696 1.00 91.06 101 ALA A C 1
ATOM 743 O O . ALA A 1 101 ? 5.764 5.502 5.867 1.00 91.06 101 ALA A O 1
ATOM 744 N N . ASN A 1 102 ? 5.376 6.050 3.719 1.00 92.75 102 ASN A N 1
ATOM 745 C CA . ASN A 1 102 ? 4.038 6.579 3.966 1.00 92.75 102 ASN A CA 1
ATOM 746 C C . ASN A 1 102 ? 3.070 5.484 4.448 1.00 92.75 102 ASN A C 1
ATOM 748 O O . ASN A 1 102 ? 2.364 5.671 5.437 1.00 92.75 102 ASN A O 1
ATOM 752 N N . THR A 1 103 ? 3.083 4.314 3.794 1.00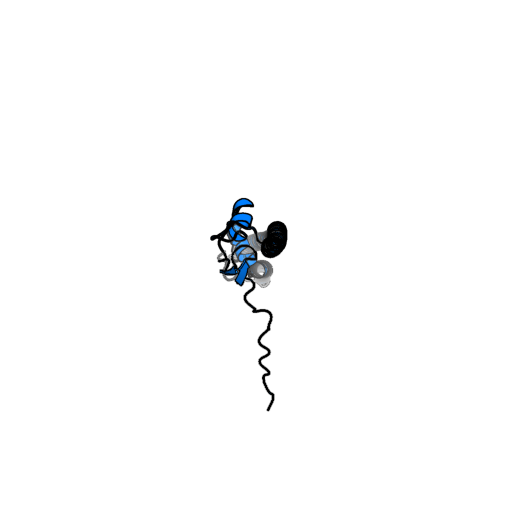 92.69 103 THR A N 1
ATOM 753 C CA . THR A 1 103 ? 2.241 3.175 4.209 1.00 92.69 103 THR A CA 1
ATOM 754 C C . THR A 1 103 ? 2.597 2.694 5.617 1.00 92.69 103 THR A C 1
ATOM 756 O O . THR A 1 103 ? 1.704 2.389 6.399 1.00 92.69 103 THR A O 1
ATOM 759 N N . HIS A 1 104 ? 3.888 2.658 5.964 1.00 92.44 104 HIS A N 1
ATOM 760 C CA . HIS A 1 104 ? 4.343 2.286 7.302 1.00 92.44 104 HIS A CA 1
ATOM 761 C C . HIS A 1 104 ? 3.819 3.241 8.373 1.00 92.44 104 HIS A C 1
ATOM 763 O O . HIS A 1 104 ? 3.229 2.795 9.352 1.00 92.44 104 HIS A O 1
ATOM 769 N N . ALA A 1 105 ? 4.003 4.549 8.173 1.00 93.69 105 ALA A N 1
ATOM 770 C CA . ALA A 1 105 ? 3.549 5.557 9.125 1.00 93.69 105 ALA A CA 1
ATOM 771 C C . ALA A 1 105 ? 2.028 5.483 9.337 1.00 93.69 105 ALA A C 1
ATOM 773 O O . ALA A 1 105 ? 1.558 5.513 10.473 1.00 93.69 105 ALA A O 1
ATOM 774 N N . GLN A 1 106 ? 1.266 5.316 8.253 1.00 94.88 106 GLN A N 1
ATOM 775 C CA . GLN A 1 106 ? -0.188 5.194 8.313 1.00 94.88 106 GLN A CA 1
ATOM 776 C C . GLN A 1 106 ? -0.642 3.927 9.054 1.00 94.88 106 GLN A C 1
ATOM 778 O O . GLN A 1 106 ? -1.494 4.007 9.938 1.00 94.88 106 GLN A O 1
ATOM 783 N N . LEU A 1 107 ? -0.086 2.761 8.707 1.00 95.56 107 LEU A N 1
ATOM 784 C CA . LEU A 1 107 ? -0.443 1.497 9.356 1.00 95.56 107 LEU A CA 1
ATOM 785 C C . LEU A 1 107 ? -0.020 1.473 10.826 1.00 95.56 107 LEU A C 1
ATOM 787 O O . LEU A 1 107 ? -0.769 0.964 11.654 1.00 95.56 107 LEU A O 1
ATOM 791 N N . GLY A 1 108 ? 1.135 2.055 11.156 1.00 95.06 108 GLY A N 1
ATOM 792 C CA . GLY A 1 108 ? 1.609 2.177 12.531 1.00 95.06 108 GLY A CA 1
ATOM 793 C C . GLY A 1 108 ? 0.665 3.007 13.400 1.00 95.06 108 GLY A C 1
ATOM 794 O O . GLY A 1 108 ? 0.302 2.574 14.491 1.00 95.06 108 GLY A O 1
ATOM 795 N N . GLU A 1 109 ? 0.200 4.156 12.902 1.00 96.69 109 GLU A N 1
ATOM 796 C CA . GLU A 1 109 ? -0.762 4.997 13.627 1.00 96.69 109 GLU A CA 1
ATOM 797 C C . GLU A 1 109 ? -2.112 4.289 13.812 1.00 96.69 109 GLU A C 1
ATOM 799 O O . GLU A 1 109 ? -2.652 4.267 14.918 1.00 96.69 109 GLU A O 1
ATOM 804 N N . LEU A 1 110 ? -2.641 3.655 12.760 1.00 97.12 110 LEU A N 1
ATOM 805 C CA . LEU A 1 110 ? -3.894 2.899 12.848 1.00 97.12 110 LEU A CA 1
ATOM 806 C C . LEU A 1 110 ? -3.777 1.721 13.821 1.00 97.12 110 LEU A C 1
ATOM 808 O O . LEU A 1 110 ? -4.675 1.498 14.629 1.00 97.12 110 LEU A O 1
ATOM 812 N N . HIS A 1 111 ? -2.658 0.997 13.803 1.00 96.31 111 HIS A N 1
ATOM 813 C CA . HIS A 1 111 ? -2.426 -0.091 14.747 1.00 96.31 111 HIS A CA 1
ATOM 814 C C . HIS A 1 111 ? -2.341 0.427 16.189 1.00 96.31 111 HIS A C 1
ATOM 816 O O . HIS A 1 111 ? -2.976 -0.123 17.086 1.00 96.31 111 HIS A O 1
ATOM 822 N N . ALA A 1 112 ? -1.652 1.548 16.413 1.00 96.69 112 ALA A N 1
ATOM 823 C CA . ALA A 1 112 ? -1.606 2.192 17.721 1.00 96.69 112 ALA A CA 1
ATOM 824 C C . ALA A 1 112 ? -2.991 2.674 18.199 1.00 96.69 112 ALA A C 1
ATOM 826 O O . ALA A 1 112 ? -3.240 2.727 19.404 1.00 96.69 112 ALA A O 1
ATOM 827 N N . GLN A 1 113 ? -3.904 3.043 17.293 1.00 97.50 113 GLN A N 1
ATOM 828 C CA . GLN A 1 113 ? -5.300 3.351 17.638 1.00 97.50 113 GLN A CA 1
ATOM 829 C C . GLN A 1 113 ? -6.070 2.102 18.069 1.00 97.50 113 GLN A C 1
ATOM 831 O O . GLN A 1 113 ? -6.773 2.152 19.078 1.00 97.50 113 GLN A O 1
ATOM 836 N N . VAL A 1 114 ? -5.894 0.983 17.360 1.00 97.44 114 VAL A N 1
ATOM 837 C CA . VAL A 1 114 ? -6.489 -0.312 17.729 1.00 97.44 114 VAL A CA 1
ATOM 838 C C . VAL A 1 114 ? -6.039 -0.739 19.125 1.00 97.44 114 VAL A C 1
ATOM 840 O O . VAL A 1 114 ? -6.880 -1.070 19.958 1.00 97.44 114 VAL A O 1
ATOM 843 N N . GLU A 1 115 ? -4.740 -0.662 19.423 1.00 96.75 115 GLU A N 1
ATOM 844 C CA . GLU A 1 115 ? -4.211 -1.041 20.741 1.00 96.75 115 GLU A CA 1
ATOM 845 C C . GLU A 1 115 ? -4.709 -0.114 21.864 1.00 96.75 115 GLU A C 1
ATOM 847 O O . GLU A 1 115 ? -5.063 -0.575 22.951 1.00 96.75 115 GLU A O 1
ATOM 852 N N . ARG A 1 116 ? -4.840 1.195 21.600 1.00 97.81 116 ARG A N 1
ATOM 853 C CA . ARG A 1 116 ? -5.459 2.136 22.551 1.00 97.81 116 ARG A CA 1
ATOM 854 C C . ARG A 1 116 ? -6.927 1.802 22.818 1.00 97.81 116 ARG A C 1
ATOM 856 O O . ARG A 1 116 ? -7.352 1.802 23.973 1.00 97.81 116 ARG A O 1
ATOM 863 N N . ALA A 1 117 ? -7.700 1.515 21.772 1.00 97.12 117 ALA A N 1
ATOM 864 C CA . ALA A 1 117 ? -9.107 1.149 21.904 1.00 97.12 117 ALA A CA 1
ATOM 865 C C . ALA A 1 117 ? -9.277 -0.194 22.633 1.00 97.12 117 ALA A C 1
ATOM 867 O O . ALA A 1 117 ? -10.149 -0.325 23.490 1.00 97.12 117 ALA A O 1
ATOM 868 N N . ARG A 1 118 ? -8.392 -1.162 22.370 1.00 96.81 118 ARG A N 1
ATOM 869 C CA . ARG A 1 118 ? -8.330 -2.442 23.083 1.00 96.81 118 ARG A CA 1
ATOM 870 C C . ARG A 1 118 ? -8.139 -2.243 24.586 1.00 96.81 118 ARG A C 1
ATOM 872 O O . ARG A 1 118 ? -8.943 -2.744 25.370 1.00 96.81 118 ARG A O 1
ATOM 879 N N . ALA A 1 119 ? -7.128 -1.470 24.982 1.00 96.94 119 ALA A N 1
ATOM 880 C CA . ALA A 1 119 ? -6.873 -1.175 26.391 1.00 96.94 119 ALA A CA 1
ATOM 881 C C . ALA A 1 119 ? -8.067 -0.460 27.052 1.00 96.94 119 ALA A C 1
ATOM 883 O O . ALA A 1 119 ? -8.392 -0.705 28.214 1.00 96.94 119 ALA A O 1
ATOM 884 N N . GLN A 1 120 ? -8.769 0.407 26.315 1.00 97.06 120 GLN A N 1
ATOM 885 C CA . GLN A 1 120 ? -9.976 1.070 26.812 1.00 97.06 120 GLN A CA 1
ATOM 886 C C . GLN A 1 120 ? -11.123 0.078 27.066 1.00 97.06 120 GLN A C 1
ATOM 888 O O . GLN A 1 120 ? -11.790 0.171 28.098 1.00 97.06 120 GLN A O 1
ATOM 893 N N . VAL A 1 121 ? -11.339 -0.888 26.166 1.00 97.06 121 VAL A N 1
ATOM 894 C CA . VAL A 1 121 ? -12.338 -1.952 26.357 1.00 97.06 121 VAL A CA 1
ATOM 895 C C . VAL A 1 121 ? -12.013 -2.781 27.598 1.00 97.06 121 VAL A C 1
ATOM 897 O O . VAL A 1 121 ? -12.909 -3.035 28.402 1.00 97.06 121 VAL A O 1
ATOM 900 N N . GLU A 1 122 ? -10.750 -3.163 27.785 1.00 96.38 122 GLU A N 1
ATOM 901 C CA . GLU A 1 122 ? -10.295 -3.938 28.944 1.00 96.38 122 GLU A CA 1
ATOM 902 C C . GLU A 1 122 ? -10.558 -3.190 30.260 1.00 96.38 122 GLU A C 1
ATOM 904 O O . GLU A 1 122 ? -11.266 -3.702 31.128 1.00 96.38 122 GLU A O 1
ATOM 909 N N . ASN A 1 123 ? -10.159 -1.917 30.342 1.00 96.88 123 ASN A N 1
ATOM 910 C CA . ASN A 1 123 ? -10.423 -1.054 31.498 1.00 96.88 123 ASN A CA 1
ATOM 911 C C . ASN A 1 123 ? -11.918 -0.951 31.851 1.00 96.88 123 ASN A C 1
ATOM 913 O O . ASN A 1 123 ? -12.301 -0.940 33.024 1.00 96.88 123 ASN A O 1
ATOM 917 N N . VAL A 1 124 ? -12.794 -0.821 30.849 1.00 97.19 124 VAL A N 1
ATOM 918 C CA . VAL A 1 124 ? -14.241 -0.715 31.094 1.00 97.19 124 VAL A CA 1
ATOM 919 C C . VAL A 1 124 ? -14.837 -2.071 31.480 1.00 97.19 124 VAL A C 1
ATOM 921 O O . VAL A 1 124 ? -15.728 -2.110 32.331 1.00 97.19 124 VAL A O 1
ATOM 924 N N . ARG A 1 125 ? -14.329 -3.182 30.934 1.00 96.69 125 ARG A N 1
ATOM 925 C CA . ARG A 1 125 ? -14.745 -4.538 31.324 1.00 96.69 125 ARG A CA 1
ATOM 926 C C . ARG A 1 125 ? -14.339 -4.882 32.753 1.00 96.69 125 ARG A C 1
ATOM 928 O O . ARG A 1 125 ? -15.162 -5.431 33.479 1.00 96.69 125 ARG A O 1
ATOM 935 N N . GLU A 1 126 ? -13.141 -4.510 33.191 1.00 97.12 126 GLU A N 1
ATOM 936 C CA . GLU A 1 126 ? -12.728 -4.676 34.592 1.00 97.12 126 GLU A CA 1
ATOM 937 C C . GLU A 1 126 ? -13.661 -3.915 35.543 1.00 97.12 126 GLU A C 1
ATOM 939 O O . GLU A 1 126 ? -14.137 -4.455 36.544 1.00 97.12 126 GLU A O 1
ATOM 944 N N . ARG A 1 127 ? -14.011 -2.670 35.194 1.00 96.88 127 ARG A N 1
ATOM 945 C CA . ARG A 1 127 ? -14.983 -1.880 35.965 1.00 96.88 127 ARG A CA 1
ATOM 946 C C . ARG A 1 127 ? -16.374 -2.509 35.957 1.00 96.88 127 ARG A C 1
ATOM 948 O O . ARG A 1 127 ? -17.043 -2.491 36.988 1.00 96.88 127 ARG A O 1
ATOM 955 N N . GLN A 1 128 ? -16.813 -3.069 34.829 1.00 97.50 128 GLN A N 1
ATOM 956 C CA . GLN A 1 128 ? -18.072 -3.810 34.751 1.00 97.50 128 GLN A CA 1
ATOM 957 C C . GLN A 1 128 ? -18.040 -5.025 35.685 1.00 97.50 128 GLN A C 1
ATOM 959 O O . GLN A 1 128 ? -18.985 -5.218 36.444 1.00 97.50 128 GLN A O 1
ATOM 964 N N . ALA A 1 129 ? -16.954 -5.801 35.685 1.00 97.06 129 ALA A N 1
ATOM 965 C CA . ALA A 1 129 ? -16.796 -6.951 36.570 1.00 97.06 129 ALA A CA 1
ATOM 966 C C . ALA A 1 129 ? -16.866 -6.543 38.051 1.00 97.06 129 ALA A C 1
ATOM 968 O O . ALA A 1 129 ? -17.527 -7.215 38.838 1.00 97.06 129 ALA A O 1
ATOM 969 N N . ALA A 1 130 ? -16.277 -5.401 38.421 1.00 96.75 130 ALA A N 1
ATOM 970 C CA . ALA A 1 130 ? -16.392 -4.852 39.772 1.00 96.75 130 ALA A CA 1
ATOM 971 C C . ALA A 1 130 ? -17.835 -4.446 40.137 1.00 96.75 130 ALA A C 1
ATOM 973 O O . ALA A 1 130 ? -18.272 -4.683 41.264 1.00 96.75 130 ALA A O 1
ATOM 974 N N . VAL A 1 131 ? -18.593 -3.861 39.199 1.00 96.56 131 VAL A N 1
ATOM 975 C CA . VAL A 1 131 ? -20.021 -3.540 39.393 1.00 96.56 131 VAL A CA 1
ATOM 976 C C . VAL A 1 131 ? -20.842 -4.817 39.569 1.00 96.56 131 VAL A C 1
ATOM 978 O O . VAL A 1 131 ? -21.597 -4.920 40.532 1.00 96.56 131 VAL A O 1
ATOM 981 N N . VAL A 1 132 ? -20.647 -5.808 38.697 1.00 96.50 132 VAL A N 1
ATOM 982 C CA . VAL A 1 132 ? -21.312 -7.118 38.777 1.00 96.50 132 VAL A CA 1
ATOM 983 C C . VAL A 1 132 ? -21.014 -7.793 40.115 1.00 96.50 132 VAL A C 1
ATOM 985 O O . VAL A 1 132 ? -21.935 -8.237 40.793 1.00 96.50 132 VAL A O 1
ATOM 988 N N . ALA A 1 133 ? -19.748 -7.817 40.540 1.00 96.31 133 ALA A N 1
ATOM 989 C CA . ALA A 1 133 ? -19.341 -8.423 41.805 1.00 96.31 133 ALA A CA 1
ATOM 990 C C . ALA A 1 133 ? -19.970 -7.722 43.018 1.00 96.31 133 ALA A C 1
ATOM 992 O O . ALA A 1 133 ? -20.444 -8.388 43.935 1.00 96.31 133 ALA A O 1
ATOM 993 N N . ARG A 1 134 ? -20.020 -6.383 43.017 1.00 95.19 134 ARG A N 1
ATOM 994 C CA . ARG A 1 134 ? -20.653 -5.611 44.096 1.00 95.19 134 ARG A CA 1
ATOM 995 C C . ARG A 1 134 ? -22.159 -5.868 44.182 1.00 95.19 134 ARG A C 1
ATOM 997 O O . ARG A 1 134 ? -22.704 -5.884 45.281 1.00 95.19 134 ARG A O 1
ATOM 1004 N N . LEU A 1 135 ? -22.823 -6.052 43.042 1.00 95.31 135 LEU A N 1
ATOM 1005 C CA . LEU A 1 135 ? -24.271 -6.260 42.970 1.00 95.31 135 LEU A CA 1
ATOM 1006 C C . LEU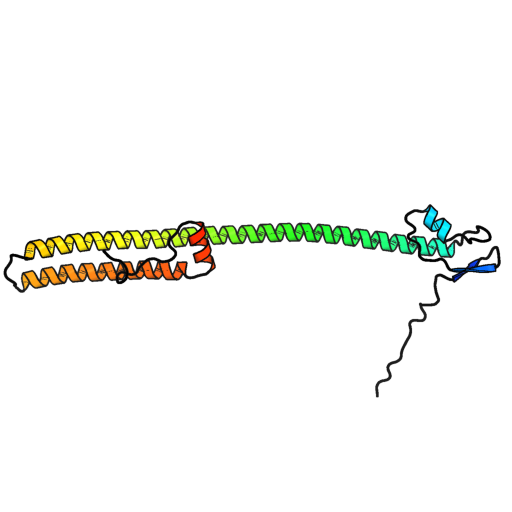 A 1 135 ? -24.695 -7.728 43.142 1.00 95.31 135 LEU A C 1
ATOM 1008 O O . LEU A 1 135 ? -25.876 -7.980 43.346 1.00 95.31 135 LEU A O 1
ATOM 1012 N N . ALA A 1 136 ? -23.767 -8.690 43.122 1.00 93.50 136 ALA A N 1
ATOM 1013 C CA . ALA A 1 136 ? -24.079 -10.123 43.160 1.00 93.50 136 ALA A CA 1
ATOM 1014 C C . ALA A 1 136 ? -24.835 -10.593 44.421 1.00 93.50 136 ALA A C 1
ATOM 1016 O O . ALA A 1 136 ? -25.501 -11.623 44.379 1.00 93.50 136 ALA A O 1
ATOM 1017 N N . GLY A 1 137 ? -24.725 -9.865 45.538 1.00 89.75 137 GLY A N 1
ATOM 1018 C CA . GLY A 1 137 ? -25.418 -10.169 46.798 1.00 89.75 137 GLY A CA 1
ATOM 1019 C C . GLY A 1 137 ? -26.518 -9.175 47.175 1.00 89.75 137 GLY A C 1
ATOM 1020 O O . GLY A 1 137 ? -26.999 -9.218 48.304 1.00 89.75 137 GLY A O 1
ATOM 1021 N N . VAL A 1 138 ? -26.866 -8.247 46.281 1.00 92.12 138 VAL A N 1
ATOM 1022 C CA . VAL A 1 138 ? -27.897 -7.228 46.517 1.00 92.12 138 VAL A CA 1
ATOM 1023 C C . VAL A 1 138 ? -29.212 -7.713 45.919 1.00 92.12 138 VAL A C 1
ATOM 1025 O O . VAL A 1 138 ? -29.221 -8.214 44.795 1.00 92.12 138 VAL A O 1
ATOM 1028 N N . ASP A 1 139 ? -30.321 -7.535 46.638 1.00 92.81 139 ASP A N 1
ATOM 1029 C CA . ASP A 1 139 ? -31.638 -7.869 46.099 1.00 92.81 139 ASP A CA 1
ATOM 1030 C C . ASP A 1 139 ? -31.894 -7.105 44.783 1.00 92.81 139 ASP A C 1
ATOM 1032 O O . ASP A 1 139 ? -31.606 -5.901 44.686 1.00 92.81 139 ASP A O 1
ATOM 1036 N N . PRO A 1 140 ? -32.417 -7.779 43.742 1.00 92.94 140 PRO A N 1
ATOM 1037 C CA . PRO A 1 140 ? -32.718 -7.134 42.475 1.00 92.94 140 PRO A CA 1
ATOM 1038 C C . PRO A 1 140 ? -33.731 -6.008 42.696 1.00 92.94 140 PRO A C 1
ATOM 1040 O O . PRO A 1 140 ? -34.800 -6.187 43.280 1.00 92.94 140 PRO A O 1
ATOM 1043 N N . SER A 1 141 ? -33.359 -4.816 42.246 1.00 93.81 141 SER A N 1
ATOM 1044 C CA . SER A 1 141 ? -34.140 -3.595 42.366 1.00 93.81 141 SER A CA 1
ATOM 1045 C C . SER A 1 141 ? -33.963 -2.778 41.093 1.00 93.81 141 SER A C 1
ATOM 1047 O O . SER A 1 141 ? -32.945 -2.890 40.409 1.00 93.81 141 SER A O 1
ATOM 1049 N N . ALA A 1 142 ? -34.904 -1.878 40.809 1.00 94.69 142 ALA A N 1
ATOM 1050 C CA . ALA A 1 142 ? -34.793 -0.985 39.655 1.00 94.69 142 ALA A CA 1
ATOM 1051 C C . ALA A 1 142 ? -33.469 -0.187 39.642 1.00 94.69 142 ALA A C 1
ATOM 1053 O O . ALA A 1 142 ? -32.939 0.122 38.578 1.00 94.69 142 ALA A O 1
ATOM 1054 N N . GLY A 1 143 ? -32.912 0.126 40.819 1.00 94.31 143 GLY A N 1
ATOM 1055 C CA . GLY A 1 143 ? -31.622 0.806 40.944 1.00 94.31 143 GLY A CA 1
ATOM 1056 C C . GLY A 1 143 ? -30.429 -0.077 40.565 1.00 94.31 143 GLY A C 1
ATOM 1057 O O . GLY A 1 143 ? -29.567 0.365 39.805 1.00 94.31 143 GLY A O 1
ATOM 1058 N N . SER A 1 144 ? -30.384 -1.321 41.054 1.00 92.56 144 SER A N 1
ATOM 1059 C CA . SER A 1 144 ? -29.292 -2.256 40.740 1.00 92.56 144 SER A CA 1
ATOM 1060 C C . SER A 1 144 ? -29.318 -2.702 39.273 1.00 92.56 144 SER A C 1
ATOM 1062 O O . SER A 1 144 ? -28.265 -2.774 38.639 1.00 92.56 144 SER A O 1
ATOM 1064 N N . GLU A 1 145 ? -30.503 -2.896 38.691 1.00 94.75 145 GLU A N 1
ATOM 1065 C CA . GLU A 1 145 ? -30.667 -3.191 37.260 1.00 94.75 145 GLU A CA 1
ATOM 1066 C C . GLU A 1 145 ? -30.224 -2.023 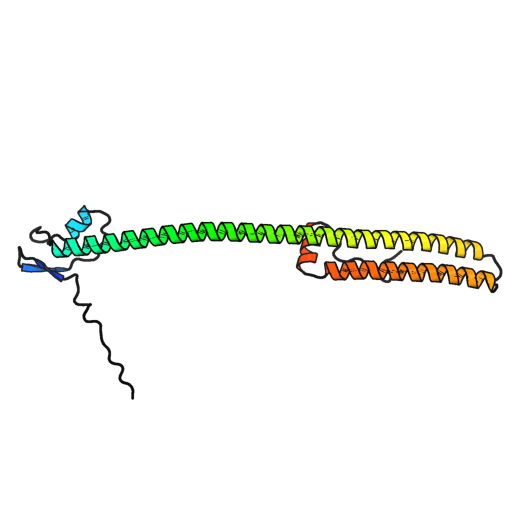36.367 1.00 94.75 145 GLU A C 1
ATOM 1068 O O . GLU A 1 145 ? -29.519 -2.226 35.374 1.00 94.75 145 GLU A O 1
ATOM 1073 N N . ALA A 1 146 ? -30.585 -0.786 36.729 1.00 96.00 146 ALA A N 1
ATOM 1074 C CA . ALA A 1 146 ? -30.166 0.402 35.988 1.00 96.00 146 ALA A CA 1
ATOM 1075 C C . ALA A 1 146 ? -28.640 0.583 36.014 1.00 96.00 146 ALA A C 1
ATOM 1077 O O . ALA A 1 146 ? -28.038 0.958 35.003 1.00 96.00 146 ALA A O 1
ATOM 1078 N N . GLU A 1 147 ? -27.998 0.294 37.148 1.00 94.94 147 GLU A N 1
ATOM 1079 C CA . GLU A 1 147 ? -26.545 0.371 37.265 1.00 94.94 147 GLU A CA 1
ATOM 1080 C C . GLU A 1 147 ? -25.836 -0.685 36.399 1.00 94.94 147 GLU A C 1
ATOM 1082 O O . GLU A 1 147 ? -24.900 -0.346 35.664 1.00 94.94 147 GLU A O 1
ATOM 1087 N N . LEU A 1 148 ? -26.311 -1.936 36.430 1.00 96.06 148 LEU A N 1
ATOM 1088 C CA . LEU A 1 148 ? -25.781 -3.023 35.604 1.00 96.06 148 LEU A CA 1
ATOM 1089 C C . LEU A 1 148 ? -25.937 -2.717 34.108 1.00 96.06 148 LEU A C 1
ATOM 1091 O O . LEU A 1 148 ? -24.955 -2.750 33.363 1.00 96.06 148 LEU A O 1
ATOM 1095 N N . SER A 1 149 ? -27.140 -2.317 33.689 1.00 95.94 149 SER A N 1
ATOM 1096 C CA . SER A 1 149 ? -27.433 -1.903 32.311 1.00 95.94 149 SER A CA 1
ATOM 1097 C C . SER A 1 149 ? -26.545 -0.734 31.865 1.00 95.94 149 SER A C 1
ATOM 1099 O O . SER A 1 149 ? -26.010 -0.719 30.753 1.00 95.94 149 SER A O 1
ATOM 1101 N N . GLY A 1 150 ? -26.289 0.232 32.753 1.00 96.94 150 GLY A N 1
ATOM 1102 C CA . GLY A 1 150 ? -25.373 1.342 32.493 1.00 96.94 150 GLY A CA 1
ATOM 1103 C C . GLY A 1 150 ? -23.910 0.910 32.320 1.00 96.94 150 GLY A C 1
ATOM 1104 O O . GLY A 1 150 ? -23.178 1.503 31.520 1.00 96.94 150 GLY A O 1
ATOM 1105 N N . ALA A 1 151 ? -23.458 -0.111 33.052 1.00 96.50 151 ALA A N 1
ATOM 1106 C CA . ALA A 1 151 ? -22.126 -0.694 32.894 1.00 96.50 151 ALA A CA 1
ATOM 1107 C C . ALA A 1 151 ? -22.003 -1.485 31.577 1.00 96.50 151 ALA A C 1
ATOM 1109 O O . ALA A 1 151 ? -21.047 -1.280 30.826 1.00 96.50 151 ALA A O 1
ATOM 1110 N N . GLU A 1 152 ? -23.005 -2.301 31.247 1.00 96.69 152 GLU A N 1
ATOM 1111 C CA . GLU A 1 152 ? -23.092 -3.040 29.980 1.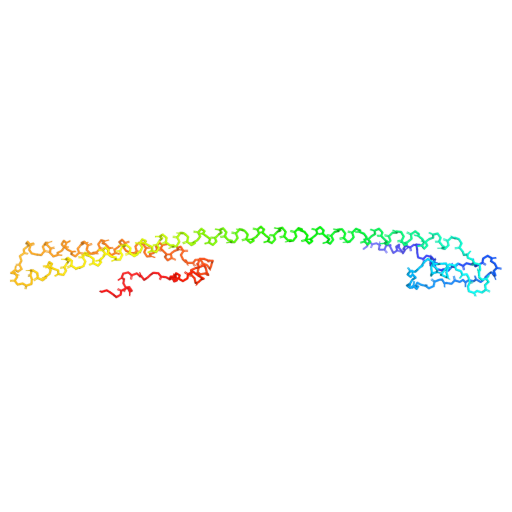00 96.69 152 GLU A CA 1
ATOM 1112 C C . GLU A 1 152 ? -23.128 -2.106 28.767 1.00 96.69 152 GLU A C 1
ATOM 1114 O O . GLU A 1 152 ? -22.426 -2.324 27.776 1.00 96.69 152 GLU A O 1
ATOM 1119 N N . ASN A 1 153 ? -23.895 -1.015 28.854 1.00 97.44 153 ASN A N 1
ATOM 1120 C CA . ASN A 1 153 ? -23.973 -0.010 27.800 1.00 97.44 153 ASN A CA 1
ATOM 1121 C C . ASN A 1 153 ? -22.614 0.638 27.518 1.00 97.44 153 ASN A C 1
ATOM 1123 O O . ASN A 1 153 ? -22.261 0.833 26.357 1.00 97.44 153 ASN A O 1
ATOM 1127 N N . ARG A 1 154 ? -21.824 0.921 28.562 1.00 96.94 154 ARG A N 1
ATOM 1128 C CA . ARG A 1 154 ? -20.459 1.444 28.409 1.00 96.94 154 ARG A CA 1
ATOM 1129 C C . ARG A 1 154 ? -19.539 0.456 27.696 1.00 96.94 154 ARG A C 1
ATOM 1131 O O . ARG A 1 154 ? -18.855 0.862 26.762 1.00 96.94 154 ARG A O 1
ATOM 1138 N N . VAL A 1 155 ? -19.554 -0.825 28.074 1.00 96.75 155 VAL A N 1
ATOM 1139 C CA . VAL A 1 155 ? -18.749 -1.852 27.384 1.00 96.75 155 VAL A CA 1
ATOM 1140 C C . VAL A 1 155 ? -19.156 -1.982 25.922 1.00 96.75 155 VAL A C 1
ATOM 1142 O O . VAL A 1 155 ? -18.293 -2.049 25.051 1.00 96.75 155 VAL A O 1
ATOM 1145 N N . ARG A 1 156 ? -20.459 -1.964 25.629 1.00 96.56 156 ARG A N 1
ATOM 1146 C CA . ARG A 1 156 ? -20.959 -2.015 24.251 1.00 96.56 156 ARG A CA 1
ATOM 1147 C C . ARG A 1 156 ? -20.481 -0.824 23.414 1.00 96.56 156 ARG A C 1
ATOM 1149 O O . ARG A 1 156 ? -20.096 -1.027 22.268 1.00 96.56 156 ARG A O 1
ATOM 1156 N N . ILE A 1 157 ? -20.475 0.388 23.972 1.00 97.62 157 ILE A N 1
ATOM 1157 C CA . ILE A 1 157 ? -19.977 1.586 23.274 1.00 97.62 157 ILE A CA 1
ATOM 1158 C C . ILE A 1 157 ? -18.477 1.472 22.981 1.00 97.62 157 ILE A C 1
ATOM 1160 O O . ILE A 1 157 ? -18.058 1.744 21.858 1.00 97.62 157 ILE A O 1
ATOM 1164 N N . GLU A 1 158 ? -17.662 1.060 23.954 1.00 97.31 158 GLU A N 1
ATOM 1165 C CA . GLU A 1 158 ? -16.215 0.942 23.722 1.00 97.31 158 GLU A CA 1
ATOM 1166 C C . GLU A 1 158 ? -15.866 -0.214 22.776 1.00 97.31 158 GLU A C 1
ATOM 1168 O O . GLU A 1 158 ? -14.946 -0.079 21.975 1.00 97.31 158 GLU A O 1
ATOM 1173 N N . ARG A 1 159 ? -16.623 -1.322 22.792 1.00 96.94 159 ARG A N 1
ATOM 1174 C CA . ARG A 1 159 ? -16.466 -2.396 21.796 1.00 96.94 159 ARG A CA 1
ATOM 1175 C C . ARG A 1 159 ? -16.742 -1.903 20.379 1.00 96.94 159 ARG A C 1
ATOM 1177 O O . ARG A 1 159 ? -15.950 -2.189 19.494 1.00 96.94 159 ARG A O 1
ATOM 1184 N N . ALA A 1 160 ? -17.798 -1.111 20.185 1.00 97.38 160 ALA A N 1
ATOM 1185 C CA . ALA A 1 160 ? -18.076 -0.508 18.883 1.00 97.38 160 ALA A CA 1
ATOM 1186 C C . ALA A 1 160 ? -16.923 0.404 18.420 1.00 97.38 160 ALA A C 1
ATOM 1188 O O . ALA A 1 160 ? -16.483 0.308 17.282 1.00 97.38 160 ALA A O 1
ATOM 1189 N N . ARG A 1 161 ? -16.357 1.223 19.321 1.00 97.50 161 ARG A N 1
ATOM 1190 C CA . ARG A 1 161 ? -15.179 2.057 19.007 1.00 97.50 161 ARG A CA 1
ATOM 1191 C C . ARG A 1 161 ? -13.940 1.236 18.657 1.00 97.50 161 ARG A C 1
ATOM 1193 O O . ARG A 1 161 ? -13.165 1.639 17.793 1.00 97.50 161 ARG A O 1
ATOM 1200 N N . TYR A 1 162 ? -13.734 0.113 19.339 1.00 97.81 162 TYR A N 1
ATOM 1201 C CA . TYR A 1 162 ? -12.678 -0.832 18.997 1.00 97.81 162 TYR A CA 1
ATOM 1202 C C . TYR A 1 162 ? -12.891 -1.429 17.602 1.00 97.81 162 TYR A C 1
ATOM 1204 O O . TYR A 1 162 ? -11.957 -1.434 16.803 1.00 97.81 162 TYR A O 1
ATOM 1212 N N . ASP A 1 163 ? -14.114 -1.862 17.290 1.00 97.75 163 ASP A N 1
ATOM 1213 C CA . ASP A 1 163 ? -14.463 -2.424 15.983 1.00 97.75 163 ASP A CA 1
ATOM 1214 C C . ASP A 1 163 ? -14.250 -1.411 14.856 1.00 97.75 163 ASP A C 1
ATOM 1216 O O . ASP A 1 163 ? -13.680 -1.761 13.825 1.00 97.75 163 ASP A O 1
ATOM 1220 N N . ASP A 1 164 ? -14.608 -0.144 15.069 1.00 98.12 164 ASP A N 1
ATOM 1221 C CA . ASP A 1 164 ? -14.365 0.936 14.106 1.00 98.12 164 ASP A CA 1
ATOM 1222 C C . ASP A 1 164 ? -12.860 1.147 13.848 1.00 98.12 164 ASP A C 1
ATOM 1224 O O . ASP A 1 164 ? -12.427 1.328 12.700 1.00 98.12 164 ASP A O 1
ATOM 1228 N N . ALA A 1 165 ? -12.036 1.092 14.901 1.00 97.88 165 ALA A N 1
ATOM 1229 C CA . ALA A 1 165 ? -10.582 1.205 14.786 1.00 97.88 165 ALA A CA 1
ATOM 1230 C C . ALA A 1 165 ? -9.978 -0.004 14.051 1.00 97.88 165 ALA A C 1
ATOM 1232 O O . ALA A 1 165 ? -9.170 0.163 13.132 1.00 97.88 165 ALA A O 1
ATOM 1233 N N . ALA A 1 166 ? -10.395 -1.221 14.413 1.00 97.62 166 ALA A N 1
ATOM 1234 C CA . ALA A 1 166 ? -9.945 -2.458 13.781 1.00 97.62 166 ALA A CA 1
ATOM 1235 C C . ALA A 1 166 ? -10.374 -2.526 12.306 1.00 97.62 166 ALA A C 1
ATOM 1237 O O . ALA A 1 166 ? -9.567 -2.872 11.441 1.00 97.62 166 ALA A O 1
ATOM 1238 N N . ALA A 1 167 ? -11.601 -2.112 11.983 1.00 97.56 167 ALA A N 1
ATOM 1239 C CA . ALA A 1 167 ? -12.093 -2.025 10.612 1.00 97.56 167 ALA A CA 1
ATOM 1240 C C . ALA A 1 167 ? -11.294 -1.013 9.779 1.00 97.56 167 ALA A C 1
ATOM 1242 O O . ALA A 1 167 ? -10.918 -1.311 8.644 1.00 97.56 167 ALA A O 1
ATOM 1243 N N . SER A 1 168 ? -10.971 0.151 10.351 1.00 97.44 168 SER A N 1
ATOM 1244 C CA . SER A 1 168 ? -10.141 1.169 9.692 1.00 97.44 168 SER A CA 1
ATOM 1245 C C . SER A 1 168 ? -8.732 0.649 9.393 1.00 97.44 168 SER A C 1
ATOM 1247 O O . SER A 1 168 ? -8.216 0.843 8.289 1.00 97.44 168 SER A O 1
ATOM 1249 N N . TYR A 1 169 ? -8.130 -0.071 10.344 1.00 96.81 169 TYR A N 1
ATOM 1250 C CA . TYR A 1 169 ? -6.856 -0.755 10.139 1.00 96.81 169 TYR A CA 1
ATOM 1251 C C . TYR A 1 169 ? -6.943 -1.793 9.014 1.00 96.81 169 TYR A C 1
ATOM 1253 O O . TYR A 1 169 ? -6.144 -1.758 8.080 1.00 96.81 169 TYR A O 1
ATOM 1261 N N . ASN A 1 170 ? -7.946 -2.672 9.061 1.00 95.94 170 ASN A N 1
ATOM 1262 C CA . ASN A 1 170 ? -8.138 -3.740 8.079 1.00 95.94 170 ASN A CA 1
ATOM 1263 C C . ASN A 1 170 ? -8.386 -3.194 6.666 1.00 95.94 170 ASN A C 1
ATOM 1265 O O . ASN A 1 170 ? -7.864 -3.739 5.692 1.00 95.94 170 ASN A O 1
ATOM 1269 N N . ALA A 1 171 ? -9.122 -2.088 6.541 1.00 95.62 171 ALA A N 1
ATOM 1270 C CA . ALA A 1 171 ? -9.324 -1.406 5.268 1.00 95.62 171 ALA A CA 1
ATOM 1271 C C . ALA A 1 171 ? -8.002 -0.861 4.698 1.00 95.62 171 ALA A C 1
ATOM 1273 O O . ALA A 1 171 ? -7.712 -1.059 3.516 1.00 95.62 171 ALA A O 1
ATOM 1274 N N . ALA A 1 172 ? -7.168 -0.229 5.532 1.00 94.31 172 ALA A N 1
ATOM 1275 C CA . ALA A 1 172 ? -5.861 0.284 5.115 1.00 94.31 172 ALA A CA 1
ATOM 1276 C C . ALA A 1 172 ? -4.862 -0.842 4.784 1.00 94.31 172 ALA A C 1
ATOM 1278 O O . ALA A 1 172 ? -4.115 -0.756 3.806 1.00 94.31 172 ALA A O 1
ATOM 1279 N N . ALA A 1 173 ? -4.883 -1.927 5.560 1.00 94.31 173 ALA A N 1
ATOM 1280 C CA . ALA A 1 173 ? -4.044 -3.105 5.366 1.00 94.31 173 ALA A CA 1
ATOM 1281 C C . ALA A 1 173 ? -4.507 -4.004 4.202 1.00 94.31 173 ALA A C 1
ATOM 1283 O O . ALA A 1 173 ? -3.788 -4.924 3.823 1.00 94.31 173 ALA A O 1
ATOM 1284 N N . GLY A 1 174 ? -5.675 -3.749 3.600 1.00 92.50 174 GLY A N 1
ATOM 1285 C CA . GLY A 1 174 ? -6.295 -4.642 2.614 1.00 92.50 174 GLY A CA 1
ATOM 1286 C C . GLY A 1 174 ? -5.629 -4.686 1.231 1.00 92.50 174 GLY A C 1
ATOM 1287 O O . GLY A 1 174 ? -5.836 -5.641 0.480 1.00 92.50 174 GLY A O 1
ATOM 1288 N N . SER A 1 175 ? -4.819 -3.686 0.864 1.00 91.75 175 SER A N 1
ATOM 1289 C CA . SER A 1 175 ? -4.175 -3.648 -0.460 1.00 91.75 175 SER A CA 1
ATOM 1290 C C . SER A 1 175 ? -2.961 -4.583 -0.555 1.00 91.75 175 SER A C 1
ATOM 1292 O O . SER A 1 175 ? -2.249 -4.793 0.423 1.00 91.75 175 SER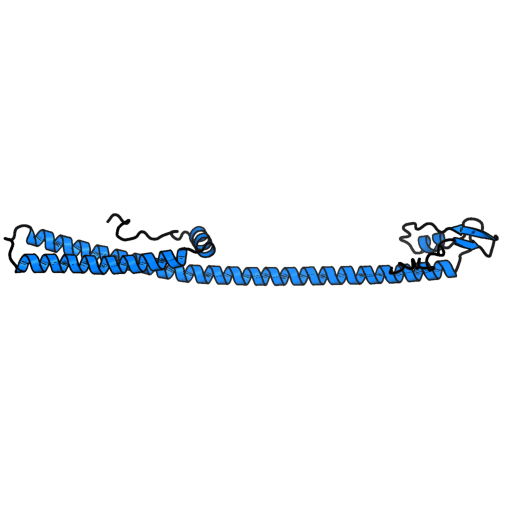 A O 1
ATOM 1294 N N . LEU A 1 176 ? -2.665 -5.113 -1.751 1.00 91.69 176 LEU A N 1
ATOM 1295 C CA . LEU A 1 176 ? -1.501 -5.996 -1.965 1.00 91.69 176 LEU A CA 1
ATOM 1296 C C . LEU A 1 176 ? -0.182 -5.340 -1.527 1.00 91.69 176 LEU A C 1
ATOM 1298 O O . LEU A 1 176 ? 0.659 -5.989 -0.907 1.00 91.69 176 LEU A O 1
ATOM 1302 N N . TRP A 1 177 ? -0.028 -4.046 -1.818 1.00 89.25 177 TRP A N 1
ATOM 1303 C CA . TRP A 1 177 ? 1.138 -3.267 -1.411 1.00 89.25 177 TRP A CA 1
ATOM 1304 C C . TRP A 1 177 ? 1.212 -3.091 0.108 1.00 89.25 177 TRP A C 1
ATOM 1306 O O . TRP A 1 177 ? 2.264 -3.336 0.695 1.00 89.25 177 TRP A O 1
ATOM 1316 N N . ALA A 1 178 ? 0.097 -2.732 0.755 1.00 91.06 178 ALA A N 1
ATOM 1317 C CA . ALA A 1 178 ? 0.041 -2.589 2.208 1.00 91.06 178 ALA A CA 1
ATOM 1318 C C . ALA A 1 178 ? 0.328 -3.916 2.923 1.00 91.06 178 ALA A C 1
ATOM 1320 O O . ALA A 1 178 ? 1.074 -3.922 3.895 1.00 91.06 178 ALA A O 1
ATOM 1321 N N . ARG A 1 179 ? -0.169 -5.047 2.404 1.00 91.81 179 ARG A N 1
ATOM 1322 C CA . ARG A 1 179 ? 0.123 -6.389 2.935 1.00 91.81 179 ARG A CA 1
ATOM 1323 C C . ARG A 1 179 ? 1.598 -6.754 2.819 1.00 91.81 179 ARG A C 1
ATOM 1325 O O . ARG A 1 179 ? 2.174 -7.258 3.778 1.00 91.81 179 ARG A O 1
ATOM 1332 N N . ALA A 1 180 ? 2.213 -6.496 1.664 1.00 91.06 180 ALA A N 1
ATOM 1333 C CA . ALA A 1 180 ? 3.643 -6.728 1.472 1.00 91.06 180 ALA A CA 1
ATOM 1334 C C . ALA A 1 180 ? 4.481 -5.850 2.416 1.00 91.06 180 ALA A C 1
ATOM 1336 O O . ALA A 1 180 ? 5.412 -6.340 3.052 1.00 91.06 180 ALA A O 1
ATOM 1337 N N . CYS A 1 181 ? 4.102 -4.577 2.564 1.00 90.44 181 CYS A N 1
ATOM 1338 C CA . CYS A 1 181 ? 4.707 -3.646 3.512 1.00 90.44 181 CYS A CA 1
ATOM 1339 C C . CYS A 1 181 ? 4.565 -4.139 4.961 1.00 90.44 181 CYS A C 1
ATOM 1341 O O . CYS A 1 181 ? 5.557 -4.211 5.681 1.00 90.44 181 CYS A O 1
ATOM 1343 N N . ALA A 1 182 ? 3.357 -4.518 5.381 1.00 90.50 182 ALA A N 1
ATOM 1344 C CA . ALA A 1 182 ? 3.091 -5.025 6.723 1.00 90.50 182 ALA A CA 1
ATOM 1345 C C . ALA A 1 182 ? 3.934 -6.269 7.035 1.00 90.50 182 ALA A C 1
ATOM 1347 O O . ALA A 1 182 ? 4.591 -6.309 8.073 1.00 90.50 182 ALA A O 1
ATOM 1348 N N . ALA A 1 183 ? 4.007 -7.222 6.100 1.00 90.25 183 ALA A N 1
ATOM 1349 C CA . ALA A 1 183 ? 4.834 -8.418 6.237 1.00 90.25 183 ALA A CA 1
ATOM 1350 C C . ALA A 1 183 ? 6.332 -8.090 6.353 1.00 90.25 183 ALA A C 1
ATOM 1352 O O . ALA A 1 183 ? 7.016 -8.644 7.209 1.00 90.25 183 ALA A O 1
ATOM 1353 N N . ALA A 1 184 ? 6.838 -7.168 5.528 1.00 89.75 184 ALA A N 1
ATOM 1354 C CA . ALA A 1 184 ? 8.242 -6.759 5.564 1.00 89.75 184 ALA A CA 1
ATOM 1355 C C . ALA A 1 184 ? 8.630 -6.054 6.877 1.00 89.75 184 ALA A C 1
ATOM 1357 O O . ALA A 1 184 ? 9.793 -6.087 7.269 1.00 89.75 184 ALA A O 1
ATOM 1358 N N . MET A 1 185 ? 7.666 -5.420 7.549 1.00 88.50 185 MET A N 1
ATOM 1359 C CA . MET A 1 185 ? 7.887 -4.596 8.744 1.00 88.50 185 MET A CA 1
ATOM 1360 C C . MET A 1 185 ? 7.381 -5.249 10.038 1.00 88.50 185 MET A C 1
ATOM 1362 O O . MET A 1 185 ? 7.444 -4.632 11.096 1.00 88.50 185 MET A O 1
ATOM 1366 N N . GLY A 1 186 ? 6.893 -6.492 9.975 1.00 89.31 186 GLY A N 1
ATOM 1367 C CA . GLY A 1 186 ? 6.416 -7.233 11.147 1.00 89.31 186 GLY A CA 1
ATOM 1368 C C . GLY A 1 186 ? 5.099 -6.719 11.738 1.00 89.31 186 GLY A C 1
ATOM 1369 O O . GLY A 1 186 ? 4.802 -7.007 12.894 1.00 89.31 186 GLY A O 1
ATOM 1370 N N . MET A 1 187 ? 4.307 -5.966 10.972 1.00 90.56 187 MET A N 1
ATOM 1371 C CA . MET A 1 187 ? 2.970 -5.543 11.391 1.00 90.56 187 MET A CA 1
ATOM 1372 C C . MET A 1 187 ? 1.944 -6.659 11.152 1.00 90.56 187 MET A C 1
ATOM 1374 O O . MET A 1 187 ? 2.103 -7.448 10.212 1.00 90.56 187 MET A O 1
ATOM 1378 N N . PRO A 1 188 ? 0.875 -6.735 11.966 1.00 92.00 188 PRO A N 1
ATOM 1379 C CA . PRO A 1 188 ? -0.165 -7.732 11.762 1.00 92.00 188 PRO A CA 1
ATOM 1380 C C . PRO A 1 188 ? -0.831 -7.564 10.389 1.00 92.00 188 PRO A C 1
ATOM 1382 O O . PRO A 1 188 ? -1.002 -6.468 9.879 1.00 92.00 188 PRO A O 1
ATOM 1385 N N . ALA A 1 189 ? -1.221 -8.665 9.749 1.00 90.75 189 ALA A N 1
ATOM 1386 C CA . ALA A 1 189 ? -1.914 -8.582 8.458 1.00 90.75 189 ALA A CA 1
ATOM 1387 C C . ALA A 1 189 ? -3.388 -8.158 8.605 1.00 90.75 189 ALA A C 1
ATOM 1389 O O . ALA A 1 189 ? -3.995 -7.693 7.643 1.00 90.75 189 ALA A O 1
ATOM 1390 N N . HIS A 1 190 ? -3.957 -8.370 9.791 1.00 93.62 190 HIS A N 1
ATOM 1391 C CA . HIS A 1 190 ? -5.321 -8.014 10.156 1.00 93.62 190 HIS A CA 1
ATOM 1392 C C . HIS A 1 190 ? -5.387 -7.777 11.671 1.00 93.62 190 HIS A C 1
ATOM 1394 O O . HIS A 1 190 ? -4.656 -8.418 12.430 1.00 93.62 190 HIS A O 1
ATOM 1400 N N . ALA A 1 191 ? -6.253 -6.865 12.096 1.00 94.50 191 ALA A N 1
ATOM 1401 C CA . ALA A 1 191 ? -6.664 -6.702 13.481 1.00 94.50 191 ALA A CA 1
ATOM 1402 C C . ALA A 1 191 ? -7.984 -7.467 13.694 1.00 94.50 191 ALA A C 1
ATOM 1404 O O . ALA A 1 191 ? -8.895 -7.296 12.875 1.00 94.50 191 ALA A O 1
ATOM 1405 N N . PRO A 1 192 ? -8.103 -8.300 14.745 1.00 94.88 192 PRO A N 1
ATOM 1406 C CA . PRO A 1 192 ? -9.343 -9.015 15.023 1.00 94.88 192 PRO A CA 1
ATOM 1407 C C . PRO A 1 192 ? -10.459 -8.031 15.383 1.00 94.88 192 PRO A C 1
ATOM 1409 O O . PRO A 1 192 ? -10.205 -6.971 15.949 1.00 94.88 192 PRO A O 1
ATOM 1412 N N . LEU A 1 193 ? -11.700 -8.377 15.062 1.00 95.19 193 LEU A N 1
ATOM 1413 C CA . LEU A 1 193 ? -12.876 -7.636 15.534 1.00 95.19 193 LEU A CA 1
ATOM 1414 C C . LEU A 1 193 ? -13.296 -8.115 16.934 1.00 95.19 193 LEU A C 1
ATOM 1416 O O . LEU A 1 193 ? -12.850 -9.157 17.412 1.00 95.19 193 LEU A O 1
ATOM 1420 N N . SER A 1 194 ? -14.161 -7.376 17.628 1.00 92.06 194 SER A N 1
ATOM 1421 C CA . SER A 1 194 ? -14.570 -7.665 19.011 1.00 92.06 194 SER A CA 1
ATOM 1422 C C . SER A 1 194 ? -15.286 -9.008 19.175 1.00 92.06 194 SER A C 1
ATOM 1424 O O . SER A 1 194 ? -15.274 -9.570 20.271 1.00 92.06 194 SER A O 1
ATOM 1426 N N . ASN A 1 195 ? -15.889 -9.524 18.101 1.00 91.69 195 ASN A N 1
ATOM 1427 C CA . ASN A 1 195 ? -16.506 -10.849 18.016 1.00 91.69 195 ASN A CA 1
ATOM 1428 C C . ASN A 1 195 ? -15.486 -11.982 17.798 1.00 91.69 195 ASN A C 1
ATOM 1430 O O . ASN A 1 195 ? -15.776 -13.129 18.130 1.00 91.69 195 ASN A O 1
ATOM 1434 N N . GLU A 1 196 ? -14.319 -11.675 17.235 1.00 91.44 196 GLU A N 1
ATOM 1435 C CA . GLU A 1 196 ? -13.225 -12.620 16.982 1.00 91.44 196 GLU A CA 1
ATOM 1436 C C . GLU A 1 196 ? -12.223 -12.634 18.135 1.00 91.44 196 GLU A C 1
ATOM 1438 O O . GLU A 1 196 ? -11.633 -13.663 18.454 1.00 91.44 196 GLU A O 1
ATOM 1443 N N . ALA A 1 197 ? -12.031 -11.484 18.773 1.00 85.69 197 ALA A N 1
ATOM 1444 C CA . ALA A 1 197 ? -11.107 -11.326 19.870 1.00 85.69 197 ALA A CA 1
ATOM 1445 C C . ALA A 1 197 ? -11.652 -11.992 21.139 1.00 85.69 197 ALA A C 1
ATOM 1447 O O . ALA A 1 197 ? -12.720 -11.658 21.660 1.00 85.69 197 ALA A O 1
ATOM 1448 N N . HIS A 1 198 ? -10.881 -12.943 21.655 1.00 73.81 198 HIS A N 1
ATOM 1449 C CA . HIS A 1 198 ? -11.150 -13.583 22.932 1.00 73.81 198 HIS A CA 1
ATOM 1450 C C . HIS A 1 198 ? -10.492 -12.744 24.033 1.00 73.81 198 HIS A C 1
ATOM 1452 O O . HIS A 1 198 ? -9.266 -12.720 24.150 1.00 73.81 198 HIS A O 1
ATOM 1458 N N . TRP A 1 199 ? -11.317 -12.038 24.805 1.00 68.94 199 TRP A N 1
ATOM 1459 C CA . TRP A 1 199 ? -10.926 -11.324 26.023 1.00 68.94 199 TRP A CA 1
ATOM 1460 C C . TRP A 1 199 ? -11.743 -11.788 27.211 1.00 68.94 199 TRP A C 1
ATOM 1462 O O . TRP A 1 199 ? -12.998 -11.768 27.092 1.00 68.94 199 TRP A O 1
#